Protein AF-A0A819EB80-F1 (afdb_monomer_lite)

Organism: NCBI:txid392033

Structure (mmCIF, N/CA/C/O backbone):
data_AF-A0A819EB80-F1
#
_entry.id   AF-A0A819EB80-F1
#
loop_
_atom_site.group_PDB
_atom_site.id
_atom_site.type_symbol
_atom_site.label_atom_id
_atom_site.label_alt_id
_atom_site.label_comp_id
_atom_site.label_asym_id
_atom_site.label_entity_id
_atom_site.label_seq_id
_atom_site.pdbx_PDB_ins_code
_atom_site.Cartn_x
_atom_site.Cartn_y
_atom_site.Cartn_z
_atom_site.occupancy
_atom_site.B_iso_or_equiv
_atom_site.auth_seq_id
_atom_site.auth_comp_id
_atom_site.auth_asym_id
_atom_site.auth_atom_id
_atom_site.pdbx_PDB_model_num
ATOM 1 N N . MET A 1 1 ? -6.377 -2.726 2.172 1.00 67.00 1 MET A N 1
ATOM 2 C CA . MET A 1 1 ? -5.058 -3.389 2.115 1.00 67.00 1 MET A CA 1
ATOM 3 C C . MET A 1 1 ? -4.987 -4.152 0.810 1.00 67.00 1 MET A C 1
ATOM 5 O O . MET A 1 1 ? -5.982 -4.760 0.454 1.00 67.00 1 MET A O 1
ATOM 9 N N . VAL A 1 2 ? -3.871 -4.078 0.087 1.00 68.88 2 VAL A N 1
ATOM 10 C CA . VAL A 1 2 ? -3.693 -4.711 -1.234 1.00 68.88 2 VAL A CA 1
ATOM 11 C C . VAL A 1 2 ? -2.323 -5.390 -1.266 1.00 68.88 2 VAL A C 1
ATOM 13 O O . VAL A 1 2 ? -1.399 -4.884 -0.627 1.00 68.88 2 VAL A O 1
ATOM 16 N N . TRP A 1 3 ? -2.169 -6.505 -1.979 1.00 66.25 3 TRP A N 1
ATOM 17 C CA . TRP A 1 3 ? -0.893 -7.223 -2.115 1.00 66.25 3 TRP A CA 1
ATOM 18 C C . TRP A 1 3 ? -0.577 -7.559 -3.578 1.00 66.25 3 TRP A C 1
ATOM 20 O O . TRP A 1 3 ? -1.455 -7.489 -4.436 1.00 66.25 3 TRP A O 1
ATOM 30 N N . ASP A 1 4 ? 0.691 -7.857 -3.873 1.00 59.88 4 ASP A N 1
ATOM 31 C CA . ASP A 1 4 ? 1.243 -7.968 -5.235 1.00 59.88 4 ASP A CA 1
ATOM 32 C C . ASP A 1 4 ? 1.366 -9.406 -5.786 1.00 59.88 4 ASP A C 1
ATOM 34 O O . ASP A 1 4 ? 1.790 -9.579 -6.930 1.00 59.88 4 ASP A O 1
ATOM 38 N N . THR A 1 5 ? 0.967 -10.434 -5.028 1.00 56.53 5 THR A N 1
ATOM 39 C CA . THR A 1 5 ? 1.078 -11.860 -5.407 1.00 56.53 5 THR A CA 1
ATOM 40 C C . THR A 1 5 ? -0.290 -12.548 -5.542 1.00 56.53 5 THR A C 1
ATOM 42 O O . THR A 1 5 ? -1.172 -12.366 -4.710 1.00 56.53 5 THR A O 1
ATOM 45 N N . ASN A 1 6 ? -0.475 -13.343 -6.605 1.00 45.66 6 ASN A N 1
ATOM 46 C CA . ASN A 1 6 ? -1.789 -13.857 -7.042 1.00 45.66 6 ASN A CA 1
ATOM 47 C C . ASN A 1 6 ? -2.339 -15.056 -6.240 1.00 45.66 6 ASN A C 1
ATOM 49 O O . ASN A 1 6 ? -3.482 -15.434 -6.444 1.00 45.66 6 ASN A O 1
ATOM 53 N N . ASP A 1 7 ? -1.559 -15.649 -5.335 1.00 53.06 7 ASP A N 1
ATOM 54 C CA . ASP A 1 7 ? -1.928 -16.880 -4.609 1.00 53.06 7 ASP A CA 1
ATOM 55 C C . ASP A 1 7 ? -1.591 -16.786 -3.109 1.00 53.06 7 ASP A C 1
ATOM 57 O O . ASP A 1 7 ? -1.283 -17.773 -2.442 1.00 53.06 7 ASP A O 1
ATOM 61 N N . SER A 1 8 ? -1.614 -15.562 -2.581 1.00 57.59 8 SER A N 1
ATOM 62 C CA . SER A 1 8 ? -1.386 -15.276 -1.165 1.00 57.59 8 SER A CA 1
ATOM 63 C C . SER A 1 8 ? -2.707 -14.983 -0.471 1.00 57.59 8 SER A C 1
ATOM 65 O O . SER A 1 8 ? -3.417 -14.070 -0.886 1.00 57.59 8 SER A O 1
ATOM 67 N N . ASP A 1 9 ? -2.996 -15.712 0.605 1.00 68.06 9 ASP A N 1
ATOM 68 C CA . ASP A 1 9 ? -4.111 -15.417 1.503 1.00 68.06 9 ASP A CA 1
ATOM 69 C C . ASP A 1 9 ? -3.610 -14.491 2.626 1.00 68.06 9 ASP A C 1
ATOM 71 O O . ASP A 1 9 ? -2.729 -14.859 3.417 1.00 68.06 9 ASP A O 1
ATOM 75 N N . VAL A 1 10 ? -4.071 -13.237 2.618 1.00 73.69 10 VAL A N 1
ATOM 76 C CA . VAL A 1 10 ? -3.600 -12.178 3.519 1.00 73.69 10 VAL A CA 1
ATOM 77 C C . VAL A 1 10 ? -4.782 -11.517 4.219 1.00 73.69 10 VAL A C 1
ATOM 79 O O . VAL A 1 10 ? -5.434 -10.643 3.651 1.00 73.69 10 VAL A O 1
ATOM 82 N N . ASP A 1 11 ? -4.951 -11.839 5.498 1.00 78.94 11 ASP A N 1
ATOM 83 C CA . ASP A 1 11 ? -5.992 -11.265 6.349 1.00 78.94 11 ASP A CA 1
ATOM 84 C C . ASP A 1 11 ? -5.542 -9.938 6.978 1.00 78.94 11 ASP A C 1
ATOM 86 O O . ASP A 1 11 ? -4.465 -9.818 7.577 1.00 78.94 11 ASP A O 1
ATOM 90 N N . LEU A 1 12 ? -6.406 -8.935 6.921 1.00 86.25 12 LEU A N 1
ATOM 91 C CA . LEU A 1 12 ? -6.320 -7.668 7.622 1.00 86.25 12 LEU A CA 1
ATOM 92 C C . LEU A 1 12 ? -6.890 -7.831 9.032 1.00 86.25 12 LEU A C 1
ATOM 94 O O . LEU A 1 12 ? -8.039 -8.205 9.251 1.00 86.25 12 LEU A O 1
ATOM 98 N N . HIS A 1 13 ? -6.074 -7.462 10.009 1.00 90.94 13 HIS A N 1
ATOM 99 C CA . HIS A 1 13 ? -6.445 -7.402 11.412 1.00 90.94 13 HIS A CA 1
ATOM 100 C C . HIS A 1 13 ? -6.265 -5.969 11.910 1.00 90.94 13 HIS A C 1
ATOM 102 O O . HIS A 1 13 ? -5.201 -5.366 11.737 1.00 90.94 13 HIS A O 1
ATOM 108 N N . VAL A 1 14 ? -7.287 -5.413 12.554 1.00 91.56 14 VAL A N 1
ATOM 109 C CA . VAL A 1 14 ? -7.230 -4.074 13.150 1.00 91.56 14 VAL A CA 1
ATOM 110 C C . VAL A 1 14 ? -7.565 -4.169 14.627 1.00 91.56 14 VAL A C 1
ATOM 112 O O . VAL A 1 14 ? -8.682 -4.513 14.990 1.00 91.56 14 VAL A O 1
ATOM 115 N N . ILE A 1 15 ? -6.598 -3.839 15.480 1.00 94.69 15 ILE A N 1
ATOM 116 C CA . ILE A 1 15 ? -6.814 -3.723 16.923 1.00 94.69 15 ILE A CA 1
ATOM 117 C C . ILE A 1 15 ? -7.115 -2.270 17.240 1.00 94.69 15 ILE A C 1
ATOM 119 O O . ILE A 1 15 ? -6.311 -1.372 16.969 1.00 94.69 15 ILE A O 1
ATOM 123 N N . GLU A 1 16 ? -8.289 -2.061 17.803 1.00 95.19 16 GLU A N 1
ATOM 124 C CA . GLU A 1 16 ? -8.826 -0.764 18.162 1.00 95.19 16 GLU A CA 1
ATOM 125 C C . GLU A 1 16 ? -8.271 -0.267 19.505 1.00 95.19 16 GLU A C 1
ATOM 127 O O . GLU A 1 16 ? -7.767 -1.057 20.307 1.00 95.19 16 GLU A O 1
ATOM 132 N N . PRO A 1 17 ? -8.417 1.035 19.808 1.00 95.25 17 PRO A N 1
ATOM 133 C CA . PRO A 1 17 ? -8.035 1.616 21.096 1.00 95.25 17 PRO A CA 1
ATOM 134 C C . PRO A 1 17 ? -8.609 0.910 22.328 1.00 95.25 17 PRO A C 1
ATOM 136 O O . PRO A 1 17 ? -8.025 0.951 23.406 1.00 95.25 17 PRO A O 1
ATOM 139 N N . THR A 1 18 ? -9.771 0.275 22.179 1.00 93.44 18 THR A N 1
ATOM 140 C CA . THR A 1 18 ? -10.439 -0.501 23.231 1.00 93.44 18 THR A CA 1
ATOM 141 C C . THR A 1 18 ? -9.719 -1.813 23.554 1.00 93.44 18 THR A C 1
ATOM 143 O O . THR A 1 18 ? -10.040 -2.447 24.556 1.00 93.44 18 THR A O 1
ATOM 146 N N . GLY A 1 19 ? -8.763 -2.229 22.718 1.00 93.56 19 GLY A N 1
ATOM 147 C CA . GLY A 1 19 ? -8.145 -3.552 22.737 1.00 93.56 19 GLY A CA 1
ATOM 148 C C . GLY A 1 19 ? -8.941 -4.611 21.969 1.00 93.56 19 GLY A C 1
ATOM 149 O O . GLY A 1 19 ? -8.499 -5.754 21.888 1.00 93.56 19 GLY A O 1
ATOM 150 N N . GLU A 1 20 ? -10.093 -4.249 21.403 1.00 96.00 20 GLU A N 1
ATOM 151 C CA . GLU A 1 20 ? -10.914 -5.132 20.578 1.00 96.00 20 GLU A CA 1
ATOM 152 C C . GLU A 1 20 ? -10.292 -5.306 19.186 1.00 96.00 20 GLU A C 1
ATOM 154 O O . GLU A 1 20 ? -9.773 -4.357 18.597 1.00 96.00 20 GLU A O 1
ATOM 159 N N . GLU A 1 21 ? -10.311 -6.531 18.661 1.00 95.44 21 GLU A N 1
ATOM 160 C CA . GLU A 1 21 ? -9.725 -6.869 17.362 1.00 95.44 21 GLU A CA 1
ATOM 161 C C . GLU A 1 21 ? -10.824 -7.101 16.319 1.00 95.44 21 GLU A C 1
ATOM 163 O O . GLU A 1 21 ? -11.714 -7.926 16.520 1.00 95.44 21 GLU A O 1
ATOM 168 N N . CYS A 1 22 ? -10.739 -6.396 15.192 1.00 92.69 22 CYS A N 1
ATOM 169 C CA . CYS A 1 22 ? -11.594 -6.554 14.018 1.00 92.69 22 CYS A CA 1
ATOM 170 C C . CYS A 1 22 ? -10.847 -7.335 12.929 1.00 92.69 22 CYS A C 1
ATOM 172 O O . CYS A 1 22 ? -9.748 -6.935 12.537 1.00 92.69 22 CYS A O 1
ATOM 174 N N . TYR A 1 23 ? -11.425 -8.439 12.455 1.00 90.69 23 TYR A N 1
ATOM 175 C CA . TYR A 1 23 ? -10.838 -9.326 11.437 1.00 90.69 23 TYR A CA 1
ATOM 176 C C . TYR A 1 23 ? -11.918 -10.213 10.791 1.00 90.69 23 TYR A C 1
ATOM 178 O O . TYR A 1 23 ? -13.090 -10.127 11.167 1.00 90.69 23 TYR A O 1
ATOM 186 N N . TYR A 1 24 ? -11.558 -11.079 9.836 1.00 84.00 24 TYR A N 1
ATOM 187 C CA . TYR A 1 24 ? -12.524 -11.824 9.010 1.00 84.00 24 TYR A CA 1
ATOM 188 C C . TYR A 1 24 ? -13.609 -12.583 9.803 1.00 84.00 24 TYR A C 1
ATOM 190 O O . TYR A 1 24 ? -14.745 -12.683 9.336 1.00 84.00 24 TYR A O 1
ATOM 198 N N . SER A 1 25 ? -13.314 -13.113 10.997 1.00 87.00 25 SER A N 1
ATOM 199 C CA . SER A 1 25 ? -14.304 -13.846 11.805 1.00 87.00 25 SER A CA 1
ATOM 200 C C . SER A 1 25 ? -15.042 -12.953 12.814 1.00 87.00 25 SER A C 1
ATOM 202 O O . SER A 1 25 ? -16.145 -13.289 13.247 1.00 87.00 25 SER A O 1
ATOM 204 N N . HIS A 1 26 ? -14.486 -11.779 13.129 1.00 91.12 26 HIS A N 1
ATOM 205 C CA . HIS A 1 26 ? -15.064 -10.778 14.020 1.00 91.12 26 HIS A CA 1
ATOM 206 C C . HIS A 1 26 ? -15.181 -9.431 13.296 1.00 91.12 26 HIS A C 1
ATOM 208 O O . HIS A 1 26 ? -14.356 -8.532 13.443 1.00 91.12 26 HIS A O 1
ATOM 214 N N . LYS A 1 27 ? -16.213 -9.328 12.450 1.00 89.31 27 LYS A N 1
ATOM 215 C CA . LYS A 1 27 ? -16.323 -8.266 11.437 1.00 89.31 27 LYS A CA 1
ATOM 216 C C . LYS A 1 27 ? -16.864 -6.932 11.936 1.00 89.31 27 LYS A C 1
ATOM 218 O O . LYS A 1 27 ? -16.812 -5.970 11.181 1.00 89.31 27 LYS A O 1
ATOM 223 N N . ASN A 1 28 ? -17.457 -6.891 13.127 1.00 93.38 28 ASN A N 1
ATOM 224 C CA . ASN A 1 28 ? -18.073 -5.691 13.690 1.00 93.38 28 ASN A CA 1
ATOM 225 C C . ASN A 1 28 ? -17.649 -5.560 15.149 1.00 93.38 28 ASN A C 1
ATOM 227 O O . ASN A 1 28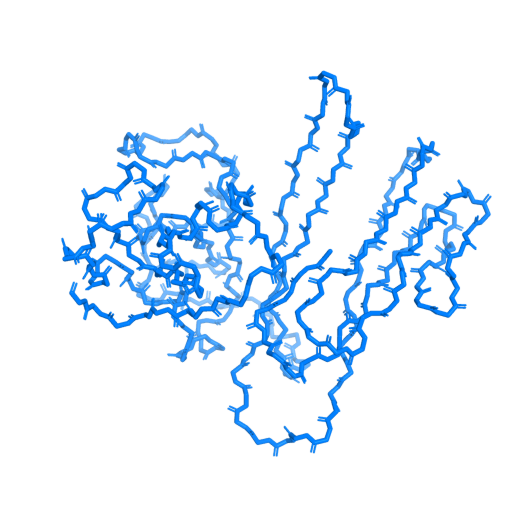 ? -17.889 -6.487 15.918 1.00 93.38 28 ASN A O 1
ATOM 231 N N . THR A 1 29 ? -17.077 -4.421 15.516 1.00 94.75 29 THR A N 1
ATOM 232 C CA . THR A 1 29 ? -16.603 -4.149 16.880 1.00 94.75 29 THR A CA 1
ATOM 233 C C . THR A 1 29 ? -17.562 -3.260 17.664 1.00 94.75 29 THR A C 1
ATOM 235 O O . THR A 1 29 ? -18.452 -2.611 17.096 1.00 94.75 29 THR A O 1
ATOM 238 N N . ALA A 1 30 ? -17.371 -3.167 18.981 1.00 93.25 30 ALA A N 1
ATOM 239 C CA . ALA A 1 30 ? -18.220 -2.374 19.865 1.00 93.25 30 ALA A CA 1
ATOM 240 C C . ALA A 1 30 ? -18.200 -0.867 19.549 1.00 93.25 30 ALA A C 1
ATOM 242 O O . ALA A 1 30 ? -19.212 -0.190 19.745 1.00 93.25 30 ALA A O 1
ATOM 243 N N . ILE A 1 31 ? -17.086 -0.326 19.035 1.00 93.56 31 ILE A N 1
ATOM 244 C CA . ILE A 1 31 ? -16.996 1.094 18.637 1.00 93.56 31 ILE A CA 1
ATOM 245 C C . ILE A 1 31 ? -17.452 1.347 17.191 1.00 93.56 31 ILE A C 1
ATOM 247 O O . ILE A 1 31 ? -17.374 2.478 16.702 1.00 93.56 31 ILE A O 1
ATOM 251 N N . GLY A 1 32 ? -17.975 0.319 16.516 1.00 91.75 32 GLY A N 1
ATOM 252 C CA . GLY A 1 32 ? -18.534 0.421 15.170 1.00 91.75 32 GLY A CA 1
ATOM 253 C C . GLY A 1 32 ? -17.490 0.374 14.056 1.00 91.75 32 GLY A C 1
ATOM 254 O O . GLY A 1 32 ? -17.736 0.923 12.978 1.00 91.75 32 GLY A O 1
ATOM 255 N N . GLY A 1 33 ? -16.332 -0.232 14.318 1.00 93.31 33 GLY A N 1
ATOM 256 C CA . GLY A 1 33 ? -15.396 -0.661 13.291 1.00 93.31 33 GLY A CA 1
ATOM 257 C C . GLY A 1 33 ? -15.961 -1.850 12.517 1.00 93.31 33 GLY A C 1
ATOM 258 O O . GLY A 1 33 ? -16.622 -2.721 13.083 1.00 93.31 33 GLY A O 1
ATOM 259 N N . MET A 1 34 ? -15.732 -1.865 11.209 1.00 90.94 34 MET A N 1
ATOM 260 C CA . MET A 1 34 ? -16.247 -2.880 10.295 1.00 90.94 34 MET A CA 1
ATOM 261 C C . MET A 1 34 ? -15.158 -3.311 9.324 1.00 90.94 34 MET A C 1
ATOM 263 O O . MET A 1 34 ? -14.471 -2.449 8.781 1.00 90.94 34 MET A O 1
ATOM 267 N N . ILE A 1 35 ? -15.036 -4.609 9.055 1.00 89.06 35 ILE A N 1
ATOM 268 C CA . ILE A 1 35 ? -14.152 -5.122 8.001 1.00 89.06 35 ILE A CA 1
ATOM 269 C C . ILE A 1 35 ? -14.960 -5.610 6.791 1.00 89.06 35 ILE A C 1
ATOM 271 O O . ILE A 1 35 ? -16.092 -6.088 6.933 1.00 89.06 35 ILE A O 1
ATOM 275 N N . SER A 1 36 ? -14.403 -5.449 5.590 1.00 79.00 36 SER A N 1
ATOM 276 C CA . SER A 1 36 ? -14.990 -5.918 4.338 1.00 79.00 36 SER A CA 1
ATOM 277 C C . SER A 1 36 ? -15.151 -7.437 4.340 1.00 79.00 36 SER A C 1
ATOM 279 O O . SER A 1 36 ? -14.713 -8.155 5.241 1.00 79.00 36 SER A O 1
ATOM 281 N N . ARG A 1 37 ? -15.838 -7.960 3.323 1.00 65.38 37 ARG A N 1
ATOM 282 C CA . ARG A 1 37 ? -15.853 -9.410 3.126 1.00 65.38 37 ARG A CA 1
ATOM 283 C C . ARG A 1 37 ? -14.450 -9.855 2.715 1.00 65.38 37 ARG A C 1
ATOM 285 O O . ARG A 1 37 ? -13.802 -9.160 1.941 1.00 65.38 37 ARG A O 1
ATOM 292 N N . ASP A 1 38 ? -14.056 -10.989 3.270 1.00 55.75 38 ASP A N 1
ATOM 293 C CA . ASP A 1 38 ? -12.851 -11.738 2.938 1.00 55.75 38 ASP A CA 1
ATOM 294 C C . ASP A 1 38 ? -12.856 -12.083 1.438 1.00 55.75 38 ASP A C 1
ATOM 296 O O . ASP A 1 38 ? -13.867 -12.562 0.901 1.00 55.75 38 ASP A O 1
ATOM 300 N N . PHE A 1 39 ? -11.754 -11.755 0.765 1.00 53.38 39 PHE A N 1
ATOM 301 C CA . PHE A 1 39 ? -11.508 -12.087 -0.633 1.00 53.38 39 PHE A CA 1
ATOM 302 C C . PHE A 1 39 ? -10.512 -13.248 -0.700 1.00 53.38 39 PHE A C 1
ATOM 304 O O . PHE A 1 39 ? -9.332 -13.053 -0.968 1.00 53.38 39 PHE A O 1
ATOM 311 N N . THR A 1 40 ? -11.011 -14.477 -0.559 1.00 49.91 40 THR A N 1
ATOM 312 C CA . THR A 1 40 ? -10.194 -15.705 -0.596 1.00 49.91 40 THR A CA 1
ATOM 313 C C . THR A 1 40 ? -9.652 -16.071 -1.990 1.00 49.91 40 THR A C 1
ATOM 315 O O . THR A 1 40 ? -9.030 -17.118 -2.156 1.00 49.91 40 THR A O 1
ATOM 318 N N . SER A 1 41 ? -9.948 -15.287 -3.035 1.00 41.41 41 SER A N 1
ATOM 319 C CA . SER A 1 41 ? -9.460 -15.525 -4.401 1.00 41.41 41 SER A CA 1
ATOM 320 C C . SER A 1 41 ? -9.101 -14.213 -5.103 1.00 41.41 41 SER A C 1
ATOM 322 O O . SER A 1 41 ? -9.996 -13.459 -5.497 1.00 41.41 41 SER A O 1
ATOM 324 N N . GLY A 1 42 ? -7.804 -13.976 -5.309 1.00 51.72 42 GLY A N 1
ATOM 325 C CA . GLY A 1 42 ? -7.268 -12.869 -6.103 1.00 51.72 42 GLY A CA 1
ATOM 326 C C . GLY A 1 42 ? -6.467 -11.843 -5.298 1.00 51.72 42 GLY A C 1
ATOM 327 O O . GLY A 1 42 ? -6.086 -12.065 -4.154 1.00 51.72 42 GLY A O 1
ATOM 328 N N . TYR A 1 43 ? -6.202 -10.702 -5.928 1.00 52.41 43 TYR A N 1
ATOM 329 C CA . TYR A 1 43 ? -5.608 -9.531 -5.291 1.00 52.41 43 TYR A CA 1
ATOM 330 C C . TYR A 1 43 ? -6.717 -8.819 -4.515 1.00 52.41 43 TYR A C 1
ATOM 332 O O . TYR A 1 43 ? -7.730 -8.483 -5.128 1.00 52.41 43 TYR A O 1
ATOM 340 N N . GLY A 1 44 ? -6.564 -8.613 -3.203 1.00 55.06 44 GLY A N 1
ATOM 341 C CA . GLY A 1 44 ? -7.565 -7.929 -2.376 1.00 55.06 44 GLY A CA 1
ATOM 342 C C . GLY A 1 44 ? -8.108 -6.611 -2.973 1.00 55.06 44 GLY A C 1
ATOM 343 O O . GLY A 1 44 ? -7.568 -6.059 -3.933 1.00 55.06 44 GLY A O 1
ATOM 344 N N . PRO A 1 45 ? -9.118 -6.018 -2.325 1.00 67.00 45 PRO A N 1
ATOM 345 C CA . PRO A 1 45 ? -8.742 -5.413 -1.058 1.00 67.00 45 PRO A CA 1
ATOM 346 C C . PRO A 1 45 ? -9.539 -5.907 0.143 1.00 67.00 45 PRO A C 1
ATOM 348 O O . PRO A 1 45 ? -10.763 -5.977 0.119 1.00 67.00 45 PRO A O 1
ATOM 351 N N . GLU A 1 46 ? -8.826 -6.112 1.247 1.00 76.06 46 GLU A N 1
ATOM 352 C CA . GLU A 1 46 ? -9.451 -6.123 2.565 1.00 76.06 46 GLU A CA 1
ATOM 353 C C . GLU A 1 46 ? -9.494 -4.706 3.131 1.00 76.06 46 GLU A C 1
ATOM 355 O O . GLU A 1 46 ? -8.475 -4.005 3.179 1.00 76.06 46 GLU A O 1
ATOM 360 N N . GLU A 1 47 ? -10.668 -4.255 3.550 1.00 85.69 47 GLU A N 1
ATOM 361 C CA . GLU A 1 47 ? -10.905 -2.884 3.984 1.00 85.69 47 GLU A CA 1
ATOM 362 C C . GLU A 1 47 ? -11.461 -2.865 5.399 1.00 85.69 47 GLU A C 1
ATOM 364 O O . GLU A 1 47 ? -12.404 -3.578 5.711 1.00 85.69 47 GLU A O 1
ATOM 369 N N . TYR A 1 48 ? -10.916 -1.997 6.245 1.00 90.50 48 TYR A N 1
ATOM 370 C CA . TYR A 1 48 ? -11.494 -1.681 7.544 1.00 90.50 48 TYR A CA 1
ATOM 371 C C . TYR A 1 48 ? -12.028 -0.248 7.525 1.00 90.50 48 TYR A C 1
ATOM 373 O O . TYR A 1 48 ? -11.335 0.674 7.087 1.00 90.50 48 TYR A O 1
ATOM 381 N N . LEU A 1 49 ? -13.248 -0.052 8.019 1.00 91.31 49 LEU A N 1
ATOM 382 C CA . LEU A 1 49 ? -13.925 1.236 8.073 1.00 91.31 49 LEU A CA 1
ATOM 383 C C . LEU A 1 49 ? -14.458 1.509 9.478 1.00 91.31 49 LEU A C 1
ATOM 385 O O . LEU A 1 49 ? -15.087 0.658 10.098 1.00 91.31 49 LEU A O 1
ATOM 389 N N . ILE A 1 50 ? -14.290 2.746 9.943 1.00 93.12 50 ILE A N 1
ATOM 390 C CA . ILE A 1 50 ? -14.935 3.249 11.157 1.00 93.12 50 ILE A CA 1
ATOM 391 C C . ILE A 1 50 ? -15.434 4.674 10.920 1.00 93.12 50 ILE A C 1
ATOM 393 O O . ILE A 1 50 ? -14.681 5.571 10.542 1.00 93.12 50 ILE A O 1
ATOM 397 N N . ARG A 1 51 ? -16.736 4.903 11.125 1.00 86.88 51 ARG A N 1
ATOM 398 C CA . ARG A 1 51 ? -17.363 6.203 10.821 1.00 86.88 51 ARG A CA 1
ATOM 399 C C . ARG A 1 51 ? -17.055 7.270 11.870 1.00 86.88 51 ARG A C 1
ATOM 401 O O . ARG A 1 51 ? -16.913 8.444 11.537 1.00 86.88 51 ARG A O 1
ATOM 408 N N . LYS A 1 52 ? -17.008 6.871 13.142 1.00 88.25 52 LYS A N 1
ATOM 409 C CA . LYS A 1 52 ? -16.710 7.738 14.287 1.00 88.25 52 LYS A CA 1
ATOM 410 C C . LYS A 1 52 ? -15.577 7.111 15.092 1.00 88.25 52 LYS A C 1
ATOM 412 O O . LYS A 1 52 ? -15.820 6.420 16.071 1.00 88.25 52 LYS A O 1
ATOM 417 N N . SER A 1 53 ? -14.346 7.337 14.647 1.00 88.12 53 SER A N 1
ATOM 418 C CA . SER A 1 53 ? -13.158 6.788 15.300 1.00 88.12 53 SER A CA 1
ATOM 419 C C . SER A 1 53 ? -12.957 7.376 16.697 1.00 88.12 53 SER A C 1
ATOM 421 O O . SER A 1 53 ? -12.967 8.601 16.865 1.00 88.12 53 SER A O 1
ATOM 423 N N . VAL A 1 54 ? -12.668 6.518 17.675 1.00 92.69 54 VAL A N 1
ATOM 424 C CA . VAL A 1 54 ? -12.067 6.935 18.948 1.00 92.69 54 VAL A CA 1
ATOM 425 C C . VAL A 1 54 ? -10.665 7.479 18.664 1.00 92.69 54 VAL A C 1
ATOM 427 O O . VAL A 1 54 ? -9.927 6.893 17.871 1.00 92.69 54 VAL A O 1
ATOM 430 N N . LYS A 1 55 ? -10.309 8.618 19.269 1.00 91.62 55 LYS A N 1
ATOM 431 C CA . LYS A 1 55 ? -8.982 9.226 19.112 1.00 91.62 55 LYS A CA 1
ATOM 432 C C . LYS A 1 55 ? -7.970 8.494 19.984 1.00 91.62 55 LYS A C 1
ATOM 434 O O . LYS A 1 55 ? -7.815 8.844 21.146 1.00 91.62 55 LYS A O 1
ATOM 439 N N . ASP A 1 56 ? -7.296 7.517 19.402 1.00 93.81 56 ASP A N 1
ATOM 440 C CA . ASP A 1 56 ? -6.123 6.870 19.980 1.00 93.81 56 ASP A CA 1
ATOM 441 C C . ASP A 1 56 ? -5.417 6.039 18.889 1.00 93.81 56 ASP A C 1
ATOM 443 O O . ASP A 1 56 ? -5.695 6.187 17.694 1.00 93.81 56 ASP A O 1
ATOM 447 N N . THR A 1 57 ? -4.505 5.172 19.303 1.00 92.62 57 THR A N 1
ATOM 448 C CA . THR A 1 57 ? -3.724 4.274 18.462 1.00 92.62 57 THR A CA 1
ATOM 449 C C . THR A 1 57 ? -4.560 3.090 17.980 1.00 92.62 57 THR A C 1
ATOM 451 O O . THR A 1 57 ? -5.160 2.372 18.774 1.00 92.62 57 THR A O 1
ATOM 454 N N . TYR A 1 58 ? -4.529 2.849 16.6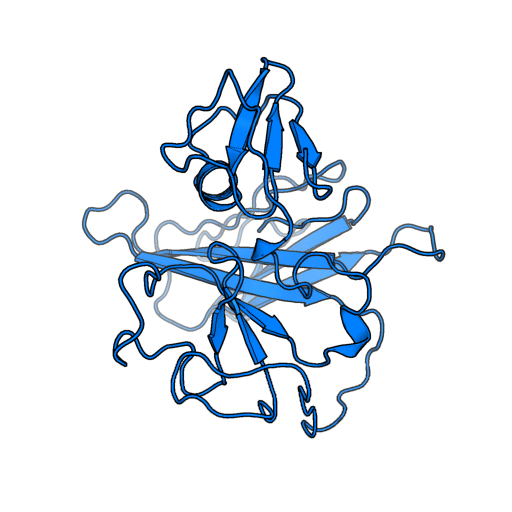70 1.00 93.06 58 TYR A N 1
ATOM 455 C CA . TYR A 1 58 ? -5.032 1.626 16.044 1.00 93.06 58 TYR A CA 1
ATOM 456 C C . TYR A 1 58 ? -3.828 0.818 15.574 1.00 93.06 58 TYR A C 1
ATOM 458 O O . TYR A 1 58 ? -2.945 1.361 14.906 1.00 93.06 58 TYR A O 1
ATOM 466 N N . THR A 1 59 ? -3.779 -0.468 15.907 1.00 92.25 59 THR A N 1
ATOM 467 C CA . THR A 1 59 ? -2.715 -1.355 15.423 1.00 92.25 59 THR A CA 1
ATOM 468 C C . THR A 1 59 ? -3.221 -2.130 14.220 1.00 92.25 59 THR A C 1
ATOM 470 O O . THR A 1 59 ? -4.129 -2.946 14.351 1.00 92.25 59 THR A O 1
ATOM 473 N N . VAL A 1 60 ? -2.615 -1.898 13.058 1.00 89.06 60 VAL A N 1
ATOM 474 C CA . VAL A 1 60 ? -2.907 -2.649 11.832 1.00 89.06 60 VAL A CA 1
ATOM 475 C C . VAL A 1 60 ? -1.914 -3.800 11.705 1.00 89.06 60 VAL A C 1
ATOM 477 O O . VAL A 1 60 ? -0.703 -3.592 11.795 1.00 89.06 60 VAL A O 1
ATOM 480 N N . ARG A 1 61 ? -2.420 -5.015 11.504 1.00 86.62 61 ARG A N 1
ATOM 481 C CA . ARG A 1 61 ? -1.633 -6.227 11.270 1.00 86.62 61 ARG A CA 1
ATOM 482 C C . ARG A 1 61 ? -2.110 -6.893 9.985 1.00 86.62 61 ARG A C 1
ATOM 484 O O . ARG A 1 61 ? -3.293 -6.847 9.665 1.00 86.62 61 ARG A O 1
ATOM 491 N N . ALA A 1 62 ? -1.181 -7.524 9.281 1.00 79.50 62 ALA A N 1
ATOM 492 C CA . ALA A 1 62 ? -1.483 -8.412 8.171 1.00 79.50 62 ALA A CA 1
ATOM 493 C C . ALA A 1 62 ? -1.070 -9.828 8.567 1.00 79.50 62 ALA A C 1
ATOM 495 O O . ALA A 1 62 ? 0.070 -10.038 8.994 1.00 79.50 62 ALA A O 1
ATOM 496 N N . LYS A 1 63 ? -1.992 -10.781 8.468 1.00 77.62 63 LYS A N 1
ATOM 497 C CA . LYS A 1 63 ? -1.753 -12.180 8.796 1.00 77.62 63 LYS A CA 1
ATOM 498 C C . LYS A 1 63 ? -1.718 -12.992 7.509 1.00 77.62 63 LYS A C 1
ATOM 500 O O . LYS A 1 63 ? -2.692 -13.057 6.778 1.00 77.62 63 LYS A O 1
ATOM 505 N N . TYR A 1 64 ? -0.561 -13.584 7.241 1.00 71.56 64 TYR A N 1
ATOM 506 C CA . TYR A 1 64 ? -0.311 -14.372 6.041 1.00 71.56 64 TYR A CA 1
ATOM 507 C C . TYR A 1 64 ? -0.629 -15.846 6.292 1.00 71.56 64 TYR A C 1
ATOM 509 O O . TYR A 1 64 ? -0.022 -16.465 7.173 1.00 71.56 64 TYR A O 1
ATOM 517 N N . PHE A 1 65 ? -1.541 -16.413 5.507 1.00 65.56 65 PHE A N 1
ATOM 518 C CA . PHE A 1 65 ? -1.848 -17.837 5.502 1.00 65.56 65 PHE A CA 1
ATOM 519 C C . PHE A 1 65 ? -1.223 -18.462 4.251 1.00 65.56 65 PHE A C 1
ATOM 521 O O . PHE A 1 65 ? -1.696 -18.314 3.129 1.00 65.56 65 PHE A O 1
ATOM 528 N N . ALA A 1 66 ? -0.095 -19.148 4.432 1.00 55.97 66 ALA A N 1
ATOM 529 C CA . ALA A 1 66 ? 0.578 -19.839 3.339 1.00 55.97 66 ALA A CA 1
ATOM 530 C C . ALA A 1 66 ? -0.233 -21.082 2.928 1.00 55.97 66 ALA A C 1
ATOM 532 O O . ALA A 1 66 ? -0.085 -22.144 3.536 1.00 55.97 66 ALA A O 1
ATOM 533 N N . ASN A 1 67 ? -1.073 -20.988 1.898 1.00 48.28 67 ASN A N 1
ATOM 534 C CA . ASN A 1 67 ? -1.700 -22.174 1.318 1.00 48.28 67 ASN A CA 1
ATOM 535 C C . ASN A 1 67 ? -0.668 -22.964 0.493 1.00 48.28 67 ASN A C 1
ATOM 537 O O . ASN A 1 67 ? -0.274 -22.563 -0.592 1.00 48.28 67 ASN A O 1
ATOM 541 N N . HIS A 1 68 ? -0.215 -24.093 1.043 1.00 46.31 68 HIS A N 1
ATOM 542 C CA . HIS A 1 68 ? 0.229 -25.332 0.378 1.00 46.31 68 HIS A CA 1
ATOM 543 C C . HIS A 1 68 ? 1.106 -25.327 -0.899 1.00 46.31 68 HIS A C 1
ATOM 545 O O . HIS A 1 68 ? 1.269 -26.388 -1.498 1.00 46.31 68 HIS A O 1
ATOM 551 N N . GLN A 1 69 ? 1.782 -24.242 -1.275 1.00 42.09 69 GLN A N 1
ATOM 552 C CA . GLN A 1 69 ? 2.887 -24.292 -2.241 1.00 42.09 69 GLN A CA 1
ATOM 553 C C . GLN A 1 69 ? 4.155 -23.671 -1.655 1.00 42.09 69 GLN A C 1
ATOM 555 O O . GLN A 1 69 ? 4.580 -22.569 -1.979 1.00 42.09 69 GLN A O 1
ATOM 560 N N . GLN A 1 70 ? 4.803 -24.448 -0.783 1.00 44.38 70 GLN A N 1
ATOM 561 C CA . GLN A 1 70 ? 6.237 -24.329 -0.533 1.00 44.38 70 GLN A CA 1
ATOM 562 C C . GLN A 1 70 ? 6.981 -24.668 -1.827 1.00 44.38 70 GLN A C 1
ATOM 564 O O . GLN A 1 70 ? 7.411 -25.803 -2.008 1.00 44.38 70 GLN A O 1
ATOM 569 N N . SER A 1 71 ? 7.088 -23.721 -2.752 1.00 42.56 71 SER A N 1
ATOM 570 C CA . SER A 1 71 ? 8.126 -23.692 -3.783 1.00 42.56 71 SER A CA 1
ATOM 571 C C . SER A 1 71 ? 8.036 -22.372 -4.548 1.00 42.56 71 SER A C 1
ATOM 573 O O . SER A 1 71 ? 7.129 -22.174 -5.343 1.00 42.56 71 SER A O 1
ATOM 575 N N . LEU A 1 72 ? 9.032 -21.507 -4.334 1.00 37.75 72 LEU A N 1
ATOM 576 C CA . LEU A 1 72 ? 9.493 -20.494 -5.298 1.00 37.75 72 LEU A CA 1
ATOM 577 C C . LEU A 1 72 ? 8.633 -19.240 -5.558 1.00 37.75 72 LEU A C 1
ATOM 579 O O . LEU A 1 72 ? 8.873 -18.559 -6.550 1.00 37.75 72 LEU A O 1
ATOM 583 N N . THR A 1 73 ? 7.708 -18.838 -4.686 1.00 44.19 73 THR A N 1
ATOM 584 C CA . THR A 1 73 ? 7.113 -17.492 -4.809 1.00 44.19 73 THR A CA 1
ATOM 585 C C . THR A 1 73 ? 7.942 -16.467 -4.040 1.00 44.19 73 THR A C 1
ATOM 587 O O . THR A 1 73 ? 8.058 -16.532 -2.814 1.00 44.19 73 THR A O 1
ATOM 590 N N . SER A 1 74 ? 8.528 -15.526 -4.785 1.00 51.81 74 SER A N 1
ATOM 591 C CA . SER A 1 74 ? 9.151 -14.293 -4.294 1.00 51.81 74 SER A CA 1
ATOM 592 C C . SER A 1 74 ? 8.310 -13.658 -3.181 1.00 51.81 74 SER A C 1
ATOM 594 O O . SER A 1 74 ? 7.086 -13.692 -3.274 1.00 51.81 74 SER A O 1
ATOM 596 N N . ALA A 1 75 ? 8.946 -13.065 -2.165 1.00 59.75 75 ALA A N 1
ATOM 597 C CA . ALA A 1 75 ? 8.260 -12.418 -1.039 1.00 59.75 75 ALA A CA 1
ATOM 598 C C . ALA A 1 75 ? 7.057 -11.535 -1.471 1.00 59.75 75 ALA A C 1
ATOM 600 O O . ALA A 1 75 ? 7.010 -11.027 -2.592 1.00 59.75 75 ALA A O 1
ATOM 601 N N . THR A 1 76 ? 6.077 -11.346 -0.588 1.00 66.19 76 THR A N 1
ATOM 602 C CA . THR A 1 76 ? 4.838 -10.600 -0.893 1.00 66.19 76 THR A CA 1
ATOM 603 C C . THR A 1 76 ? 4.943 -9.179 -0.349 1.00 66.19 76 THR A C 1
ATOM 605 O O . THR A 1 76 ? 5.269 -8.991 0.822 1.00 66.19 76 THR A O 1
ATOM 608 N N . THR A 1 77 ? 4.680 -8.162 -1.166 1.00 72.94 77 THR A N 1
ATOM 609 C CA . THR A 1 77 ? 4.557 -6.768 -0.722 1.00 72.94 77 THR A CA 1
ATOM 610 C C . THR A 1 77 ? 3.098 -6.443 -0.449 1.00 72.94 77 THR A C 1
ATOM 612 O O . THR A 1 77 ? 2.244 -6.547 -1.324 1.00 72.94 77 THR A O 1
ATOM 615 N N . ILE A 1 78 ? 2.824 -5.974 0.757 1.00 75.19 78 ILE A N 1
ATOM 616 C CA . ILE A 1 78 ? 1.542 -5.437 1.181 1.00 75.19 78 ILE A CA 1
ATOM 617 C C . ILE A 1 78 ? 1.609 -3.918 1.136 1.00 75.19 78 ILE A C 1
ATOM 619 O O . ILE A 1 78 ? 2.542 -3.307 1.655 1.00 75.19 78 ILE A O 1
ATOM 623 N N . MET A 1 79 ? 0.579 -3.303 0.567 1.00 76.25 79 MET A N 1
ATOM 624 C CA . MET A 1 79 ? 0.334 -1.870 0.626 1.00 76.25 79 MET A CA 1
ATOM 625 C C . MET A 1 79 ? -0.939 -1.604 1.433 1.00 76.25 79 MET A C 1
ATOM 627 O O . MET A 1 79 ? -2.041 -2.059 1.105 1.00 76.25 79 MET A O 1
ATOM 631 N N . VAL A 1 80 ? -0.790 -0.849 2.515 1.00 80.94 80 VAL A N 1
ATOM 632 C CA . VAL A 1 80 ? -1.874 -0.427 3.398 1.00 80.94 80 VAL A CA 1
ATOM 633 C C . VAL A 1 80 ? -2.169 1.040 3.126 1.00 80.94 80 VAL A C 1
ATOM 635 O O . VAL A 1 80 ? -1.315 1.905 3.303 1.00 80.94 80 VAL A O 1
ATOM 638 N N . TYR A 1 81 ? -3.400 1.313 2.709 1.00 82.50 81 TYR A N 1
ATOM 639 C CA . TYR A 1 81 ? -3.914 2.659 2.509 1.00 82.50 81 TYR A CA 1
ATOM 640 C C . TYR A 1 81 ? -4.690 3.078 3.751 1.00 82.50 81 TYR A C 1
ATOM 642 O O . TYR A 1 81 ? -5.645 2.407 4.138 1.00 82.50 81 TYR A O 1
ATOM 650 N N . ILE A 1 82 ? -4.291 4.186 4.363 1.00 87.19 82 ILE A N 1
ATOM 651 C CA . ILE A 1 82 ? -4.919 4.727 5.563 1.00 87.19 82 ILE A CA 1
ATOM 652 C C . ILE A 1 82 ? -5.523 6.079 5.202 1.00 87.19 82 ILE A C 1
ATOM 654 O O . ILE A 1 82 ? -4.814 7.015 4.836 1.00 87.19 82 ILE A O 1
ATOM 658 N N . TYR A 1 83 ? -6.844 6.185 5.323 1.00 88.75 83 TYR A N 1
ATOM 659 C CA . TYR A 1 83 ? -7.574 7.427 5.096 1.00 88.75 83 TYR A CA 1
ATOM 660 C C . TYR A 1 83 ? -8.101 7.981 6.419 1.00 88.75 83 TYR A C 1
ATOM 662 O O . TYR A 1 83 ? -8.769 7.277 7.174 1.00 88.75 83 TYR A O 1
ATOM 670 N N . LYS A 1 84 ? -7.853 9.266 6.685 1.00 88.62 84 LYS A N 1
ATOM 671 C CA . LYS A 1 84 ? -8.513 10.025 7.761 1.00 88.62 84 LYS A CA 1
ATOM 672 C C . LYS A 1 84 ? -9.431 11.066 7.137 1.00 88.62 84 LYS A C 1
ATOM 674 O O . LYS A 1 84 ? -9.082 11.655 6.118 1.00 88.62 84 LYS A O 1
ATOM 679 N N . TYR A 1 85 ? -10.592 11.294 7.752 1.00 88.94 85 TYR A N 1
ATOM 680 C CA . TYR A 1 85 ? -11.613 12.229 7.251 1.00 88.94 85 TYR A CA 1
ATOM 681 C C . TYR A 1 85 ? -12.019 11.942 5.795 1.00 88.94 85 TYR A C 1
ATOM 683 O O . TYR A 1 85 ? -12.160 12.850 4.980 1.00 88.94 85 TYR A O 1
ATOM 691 N N . TYR A 1 86 ? -12.171 10.658 5.459 1.00 85.12 86 TYR A N 1
ATOM 692 C CA . TYR A 1 86 ? -12.520 10.226 4.108 1.00 85.12 86 TYR A CA 1
ATOM 693 C C . TYR A 1 86 ? -13.809 10.903 3.611 1.00 85.12 86 TYR A C 1
ATOM 695 O O . TYR A 1 86 ? -14.795 10.990 4.348 1.00 85.12 86 TYR A O 1
ATOM 703 N N . GLY A 1 87 ? -13.783 11.408 2.375 1.00 82.75 87 GLY A N 1
ATOM 704 C CA . GLY A 1 87 ? -14.895 12.135 1.756 1.00 82.75 87 GLY A CA 1
ATOM 705 C C . GLY A 1 87 ? -15.088 13.580 2.238 1.00 82.75 87 GLY A C 1
ATOM 706 O O . GLY A 1 87 ? -16.046 14.228 1.822 1.00 82.75 87 GLY A O 1
ATOM 707 N N . GLN A 1 88 ? -14.210 14.102 3.103 1.00 88.81 88 GLN A N 1
ATOM 708 C CA . GLN A 1 88 ? -14.234 15.494 3.571 1.00 88.81 88 GLN A CA 1
ATOM 709 C C . GLN A 1 88 ? -13.147 16.335 2.884 1.00 88.81 88 GLN A C 1
ATOM 711 O O . GLN A 1 88 ? -12.202 15.809 2.300 1.00 88.81 88 GLN A O 1
ATOM 716 N N . THR A 1 89 ? -13.246 17.663 2.981 1.00 86.00 89 THR A N 1
ATOM 717 C CA . THR A 1 89 ? -12.260 18.592 2.392 1.00 86.00 89 THR A CA 1
ATOM 718 C C . THR A 1 89 ? -10.874 18.489 3.032 1.00 86.00 89 THR A C 1
ATOM 720 O O . THR A 1 89 ? -9.878 18.793 2.386 1.00 86.00 89 THR A O 1
ATOM 723 N N . ASN A 1 90 ? -10.797 18.042 4.286 1.00 87.19 90 ASN A N 1
ATOM 724 C CA . ASN A 1 90 ? -9.562 17.827 5.041 1.00 87.19 90 ASN A CA 1
ATOM 725 C C . ASN A 1 90 ? -9.108 16.356 5.040 1.00 87.19 90 ASN A C 1
ATOM 727 O O . ASN A 1 90 ? -8.420 15.929 5.971 1.00 87.19 90 ASN A O 1
ATOM 731 N N . GLN A 1 91 ? -9.510 15.575 4.033 1.00 88.56 91 GLN A N 1
ATOM 732 C CA . GLN A 1 91 ? -9.091 14.185 3.888 1.00 88.56 91 GLN A CA 1
ATOM 733 C C . GLN A 1 91 ? -7.562 14.064 3.906 1.00 88.56 91 GLN A C 1
ATOM 735 O O . GLN A 1 91 ? -6.854 14.772 3.192 1.00 88.56 91 GLN A O 1
ATOM 740 N N . GLN A 1 92 ? -7.055 13.113 4.686 1.00 82.94 92 GLN A N 1
ATOM 741 C CA . GLN A 1 92 ? -5.639 12.756 4.725 1.00 82.94 92 GLN A CA 1
ATOM 742 C C . GLN A 1 92 ? -5.474 11.319 4.241 1.00 82.94 92 GLN A C 1
ATOM 744 O O . GLN A 1 92 ? -6.273 10.454 4.599 1.00 82.94 92 GLN A O 1
ATOM 749 N N . LYS A 1 93 ? -4.436 11.073 3.440 1.00 82.94 93 LYS A N 1
ATOM 750 C CA . LYS A 1 93 ? -4.071 9.751 2.931 1.00 82.94 93 LYS A CA 1
ATOM 751 C C . LYS A 1 93 ? -2.632 9.454 3.331 1.00 82.94 93 LYS A C 1
ATOM 753 O O . LYS A 1 93 ? -1.744 10.253 3.053 1.00 82.94 93 LYS A O 1
ATOM 758 N N . GLU A 1 94 ? -2.423 8.304 3.947 1.00 81.50 94 GLU A N 1
ATOM 759 C CA . GLU A 1 94 ? -1.113 7.745 4.257 1.00 81.50 94 GLU A CA 1
ATOM 760 C C . GLU A 1 94 ? -1.020 6.355 3.625 1.00 81.50 94 GLU A C 1
ATOM 762 O O . GLU A 1 94 ? -2.013 5.627 3.557 1.00 81.50 94 GLU A O 1
ATOM 767 N N . ILE A 1 95 ? 0.153 6.009 3.101 1.00 77.75 95 ILE A N 1
ATOM 768 C CA . ILE A 1 95 ? 0.399 4.715 2.467 1.00 77.75 95 ILE A CA 1
ATOM 769 C C . ILE A 1 95 ? 1.585 4.077 3.176 1.00 77.75 95 ILE A C 1
ATOM 771 O O . ILE A 1 95 ? 2.661 4.668 3.243 1.00 77.75 95 ILE A O 1
ATOM 775 N N . VAL A 1 96 ? 1.382 2.868 3.688 1.00 77.81 96 VAL A N 1
ATOM 776 C CA . VAL A 1 96 ? 2.414 2.075 4.357 1.00 77.81 96 VAL A CA 1
ATOM 777 C C . VAL A 1 96 ? 2.670 0.823 3.534 1.00 77.81 96 VAL A C 1
ATOM 779 O O . VAL A 1 96 ? 1.730 0.137 3.142 1.00 77.81 96 VAL A O 1
ATOM 782 N N . THR A 1 97 ? 3.936 0.515 3.277 1.00 73.88 97 THR A N 1
ATOM 783 C CA . THR A 1 97 ? 4.346 -0.696 2.562 1.00 73.88 97 THR A CA 1
ATOM 784 C C . THR A 1 97 ? 5.038 -1.662 3.520 1.00 73.88 97 THR A C 1
ATOM 786 O O . THR A 1 97 ? 5.792 -1.257 4.407 1.00 73.88 97 THR A O 1
ATOM 789 N N . LEU A 1 98 ? 4.763 -2.951 3.362 1.00 72.88 98 LEU A N 1
ATOM 790 C CA . LEU A 1 98 ? 5.295 -4.022 4.195 1.00 72.88 98 LEU A CA 1
ATOM 791 C C . LEU A 1 98 ? 5.660 -5.199 3.303 1.00 72.88 98 LEU A C 1
ATOM 793 O O . LEU A 1 98 ? 4.801 -5.744 2.623 1.00 72.88 98 LEU A O 1
ATOM 797 N N . ARG A 1 99 ? 6.924 -5.614 3.309 1.00 70.50 99 ARG A N 1
ATOM 798 C CA . ARG A 1 99 ? 7.332 -6.875 2.689 1.00 70.50 99 ARG A CA 1
ATOM 799 C C . ARG A 1 99 ? 7.174 -7.991 3.714 1.00 70.50 99 ARG A C 1
ATOM 801 O O . ARG A 1 99 ? 7.696 -7.892 4.821 1.00 70.50 99 ARG A O 1
ATOM 808 N N . LEU A 1 100 ? 6.440 -9.031 3.349 1.00 67.25 100 LEU A N 1
ATOM 809 C CA . LEU A 1 100 ? 6.355 -10.267 4.107 1.00 67.25 100 LEU A CA 1
ATOM 810 C C . LEU A 1 100 ? 7.517 -11.169 3.692 1.00 67.25 100 LEU A C 1
ATOM 812 O O . LEU A 1 100 ? 7.552 -11.640 2.554 1.00 67.25 100 LEU A O 1
ATOM 816 N N . SER A 1 101 ? 8.453 -11.420 4.606 1.00 59.41 101 SER A N 1
ATOM 817 C CA . SER A 1 101 ? 9.466 -12.462 4.448 1.00 59.41 101 SER A CA 1
ATOM 818 C C . SER A 1 101 ? 9.144 -13.663 5.341 1.00 59.41 101 SER A C 1
ATOM 820 O O . SER A 1 101 ? 8.543 -13.540 6.408 1.00 59.41 101 SER A O 1
ATOM 822 N N . ILE A 1 102 ? 9.487 -14.862 4.863 1.00 52.16 102 ILE A N 1
ATOM 823 C CA . ILE A 1 102 ? 9.200 -16.140 5.544 1.00 52.16 102 ILE A CA 1
ATOM 824 C C . ILE A 1 102 ? 10.142 -16.340 6.754 1.00 52.16 102 ILE A C 1
ATOM 826 O O . ILE A 1 102 ? 9.886 -17.157 7.639 1.00 52.16 102 ILE A O 1
ATOM 830 N N . THR A 1 103 ? 11.225 -15.567 6.832 1.00 48.84 103 THR A N 1
ATOM 831 C CA . THR A 1 103 ? 12.247 -15.647 7.876 1.00 48.84 103 THR A CA 1
ATOM 832 C C . THR A 1 103 ? 11.850 -14.854 9.122 1.00 48.84 103 THR A C 1
ATOM 834 O O . THR A 1 103 ? 11.942 -13.634 9.167 1.00 48.84 103 THR A O 1
ATOM 837 N N . HIS A 1 104 ? 11.452 -15.572 10.175 1.00 45.00 104 HIS A N 1
ATOM 838 C CA . HIS A 1 104 ? 11.059 -15.035 11.488 1.00 45.00 104 HIS A CA 1
ATOM 839 C C . HIS A 1 104 ? 12.217 -14.495 12.356 1.00 45.00 104 HIS A C 1
ATOM 841 O O . HIS A 1 104 ? 12.064 -14.358 13.571 1.00 45.00 104 HIS A O 1
ATOM 847 N N . ASP A 1 105 ? 13.368 -14.159 11.776 1.00 45.12 105 ASP A N 1
ATOM 848 C CA . ASP A 1 105 ? 14.512 -13.701 12.560 1.00 45.12 105 ASP A CA 1
ATOM 849 C C . ASP A 1 105 ? 14.535 -12.177 12.679 1.00 45.12 105 ASP A C 1
ATOM 851 O O . ASP A 1 105 ? 14.826 -11.447 11.732 1.00 45.12 105 ASP A O 1
ATOM 855 N N . GLN A 1 106 ? 14.308 -11.694 13.903 1.00 44.94 106 GLN A N 1
ATOM 856 C CA . GLN A 1 106 ? 14.703 -10.357 14.338 1.00 44.94 106 GLN A CA 1
ATOM 857 C C . GLN A 1 106 ? 16.239 -10.246 14.339 1.00 44.94 106 GLN A C 1
ATOM 859 O O . GLN A 1 106 ? 16.876 -10.200 15.392 1.00 44.94 106 GLN A O 1
ATOM 864 N N . LYS A 1 107 ? 16.874 -10.208 13.164 1.00 47.62 107 LYS A N 1
ATOM 865 C CA . LYS A 1 107 ? 18.276 -9.795 13.077 1.00 47.62 107 LYS A CA 1
ATOM 866 C C . LYS A 1 107 ? 18.349 -8.310 13.417 1.00 47.62 107 LYS A C 1
ATOM 868 O O . LYS A 1 107 ? 17.743 -7.474 12.752 1.00 47.62 107 LYS A O 1
ATOM 873 N N . LEU A 1 108 ? 19.078 -7.987 14.487 1.00 47.28 108 LEU A N 1
ATOM 874 C CA . LEU A 1 108 ? 19.383 -6.610 14.860 1.00 47.28 108 LEU A CA 1
ATOM 875 C C . LEU A 1 108 ? 19.977 -5.860 13.657 1.00 47.28 108 LEU A C 1
ATOM 877 O O . LEU A 1 108 ? 20.998 -6.262 13.109 1.00 47.28 108 LEU A O 1
ATOM 881 N N . ASN A 1 109 ? 19.310 -4.761 13.296 1.00 52.47 109 ASN A N 1
ATOM 882 C CA . ASN A 1 109 ? 19.607 -3.808 12.226 1.00 52.47 109 ASN A CA 1
ATOM 883 C C . ASN A 1 109 ? 21.101 -3.459 12.057 1.00 52.47 109 ASN A C 1
ATOM 885 O O . ASN A 1 109 ? 21.581 -2.448 12.576 1.00 52.47 109 ASN A O 1
ATOM 889 N N . THR A 1 110 ? 21.804 -4.236 11.236 1.00 57.31 110 THR A N 1
ATOM 890 C CA . THR A 1 110 ? 23.090 -3.871 10.615 1.00 57.31 110 THR A CA 1
ATOM 891 C C . THR A 1 110 ? 23.033 -3.964 9.091 1.00 57.31 110 THR A C 1
ATOM 893 O O . THR A 1 110 ? 24.072 -4.079 8.448 1.00 57.31 110 THR A O 1
ATOM 896 N N . SER A 1 111 ? 21.834 -3.905 8.500 1.00 71.31 111 SER A N 1
ATOM 897 C CA . SER A 1 111 ? 21.685 -3.929 7.044 1.00 71.31 111 SER A CA 1
ATOM 898 C C . SER A 1 111 ? 22.401 -2.736 6.406 1.00 71.31 111 SER A C 1
ATOM 900 O O . SER A 1 111 ? 22.288 -1.595 6.874 1.00 71.31 111 SER A O 1
ATOM 902 N N . ILE A 1 112 ? 23.205 -3.021 5.384 1.00 80.25 112 ILE A N 1
ATOM 903 C CA . ILE A 1 112 ? 23.962 -2.041 4.607 1.00 80.25 112 ILE A CA 1
ATOM 904 C C . ILE A 1 112 ? 23.584 -2.260 3.148 1.00 80.25 112 ILE A C 1
ATOM 906 O O . ILE A 1 112 ? 23.869 -3.308 2.570 1.00 80.25 112 ILE A O 1
ATOM 910 N N . HIS A 1 113 ? 22.977 -1.247 2.543 1.00 80.38 113 HIS A N 1
ATOM 911 C CA . HIS A 1 113 ? 22.604 -1.257 1.137 1.00 80.38 113 HIS A CA 1
ATOM 912 C C . HIS A 1 113 ? 23.750 -0.669 0.312 1.00 80.38 113 HIS A C 1
ATOM 914 O O . HIS A 1 113 ? 23.742 0.510 -0.038 1.00 80.38 113 HIS A O 1
ATOM 920 N N . SER A 1 114 ? 24.760 -1.497 0.029 1.00 80.44 114 SER A N 1
ATOM 921 C CA . SER A 1 114 ? 25.991 -1.079 -0.664 1.00 80.44 114 SER A CA 1
ATOM 922 C C . SER A 1 114 ? 25.767 -0.486 -2.054 1.00 80.44 114 SER A C 1
ATOM 924 O O . SER A 1 114 ? 26.545 0.357 -2.483 1.00 80.44 114 SER A O 1
ATOM 926 N N . ASN A 1 115 ? 24.698 -0.906 -2.732 1.00 77.31 115 ASN A N 1
ATOM 927 C CA . ASN A 1 115 ? 24.361 -0.471 -4.088 1.00 77.31 115 ASN A CA 1
ATOM 928 C C . ASN A 1 115 ? 23.267 0.608 -4.114 1.00 77.31 115 ASN A C 1
ATOM 930 O O . ASN A 1 115 ? 22.733 0.888 -5.180 1.00 77.31 115 ASN A O 1
ATOM 934 N N . ALA A 1 116 ? 22.899 1.171 -2.959 1.00 81.25 116 ALA A N 1
ATOM 935 C CA . ALA A 1 116 ? 21.909 2.238 -2.872 1.00 81.25 116 ALA A CA 1
ATOM 936 C C . ALA A 1 116 ? 22.583 3.562 -2.499 1.00 81.25 116 ALA A C 1
ATOM 938 O O . ALA A 1 116 ? 23.459 3.618 -1.624 1.00 81.25 116 ALA A O 1
ATOM 939 N N . ILE A 1 117 ? 22.144 4.627 -3.157 1.00 87.56 117 ILE A N 1
ATOM 940 C CA . ILE A 1 117 ? 22.528 6.006 -2.875 1.00 87.56 117 ILE A CA 1
ATOM 941 C C . ILE A 1 117 ? 21.263 6.702 -2.389 1.00 87.56 117 ILE A C 1
ATOM 943 O O . ILE A 1 117 ? 20.203 6.516 -2.961 1.00 87.56 117 ILE A O 1
ATOM 947 N N . CYS A 1 118 ? 21.344 7.439 -1.287 1.00 88.25 118 CYS A N 1
ATOM 948 C CA . CYS A 1 118 ? 20.211 8.223 -0.822 1.00 88.25 118 CYS A CA 1
ATOM 949 C C . CYS A 1 118 ? 20.123 9.521 -1.628 1.00 88.25 118 CYS A C 1
ATOM 951 O O . CYS A 1 118 ? 20.918 10.422 -1.362 1.00 88.25 118 CYS A O 1
ATOM 953 N N . ASP A 1 119 ? 19.106 9.666 -2.472 1.00 87.12 119 ASP A N 1
ATOM 954 C CA . ASP A 1 119 ? 18.691 10.896 -3.161 1.00 87.12 119 ASP A CA 1
ATOM 955 C C . ASP A 1 119 ? 18.083 11.919 -2.192 1.00 87.12 119 ASP A C 1
ATOM 957 O O . ASP A 1 119 ? 17.145 12.625 -2.521 1.00 87.12 119 ASP A O 1
ATOM 961 N N . GLY A 1 120 ? 18.536 11.970 -0.943 1.00 83.06 120 GLY A N 1
ATOM 962 C CA . GLY A 1 120 ? 18.127 12.962 0.054 1.00 83.06 120 GLY A CA 1
ATOM 963 C C . GLY A 1 120 ? 19.305 13.740 0.651 1.00 83.06 120 GLY A C 1
ATOM 964 O O . GLY A 1 120 ? 19.182 14.925 0.968 1.00 83.06 120 GLY A O 1
ATOM 965 N N . TYR A 1 121 ? 20.440 13.058 0.817 1.00 82.62 121 TYR A N 1
ATOM 966 C CA . TYR A 1 121 ? 21.699 13.621 1.318 1.00 82.62 121 TYR A CA 1
ATOM 967 C C . TYR A 1 121 ? 22.918 13.149 0.503 1.00 82.62 121 TYR A C 1
ATOM 969 O O . TYR A 1 121 ? 24.043 13.281 0.977 1.00 82.62 121 TYR A O 1
ATOM 977 N N . ASP A 1 122 ? 22.699 12.526 -0.656 1.00 81.12 122 ASP A N 1
ATOM 978 C CA . ASP A 1 122 ? 23.707 11.874 -1.508 1.00 81.12 122 ASP A CA 1
ATOM 979 C C . ASP A 1 122 ? 24.632 10.934 -0.720 1.00 81.12 122 ASP A C 1
ATOM 981 O O . ASP A 1 122 ? 25.849 10.874 -0.904 1.00 81.12 122 ASP A O 1
ATOM 985 N N . THR A 1 123 ? 24.045 10.198 0.230 1.00 83.81 123 THR A N 1
ATOM 986 C CA . THR A 1 123 ? 24.796 9.303 1.121 1.00 83.81 123 THR A CA 1
ATOM 987 C C . THR A 1 123 ? 24.790 7.872 0.603 1.00 83.81 123 THR A C 1
ATOM 989 O O . THR A 1 123 ? 23.736 7.313 0.306 1.00 83.81 123 THR A O 1
ATOM 992 N N . SER A 1 124 ? 25.972 7.256 0.557 1.00 86.00 124 SER A N 1
ATOM 993 C CA . SER A 1 124 ? 26.161 5.844 0.223 1.00 86.00 124 SER A CA 1
ATOM 994 C C . SER A 1 124 ? 27.274 5.230 1.091 1.00 86.00 124 SER A C 1
ATOM 996 O O . SER A 1 124 ? 28.267 5.909 1.374 1.00 86.00 124 SER A O 1
ATOM 998 N N . PRO A 1 125 ? 27.135 3.975 1.557 1.00 87.19 125 PRO A N 1
ATOM 999 C CA . PRO A 1 125 ? 25.948 3.130 1.430 1.00 87.19 125 PRO A CA 1
ATOM 1000 C C . PRO A 1 125 ? 24.834 3.561 2.395 1.00 87.19 125 PRO A C 1
ATOM 1002 O O . PRO A 1 125 ? 25.112 4.087 3.480 1.00 87.19 125 PRO A O 1
ATOM 1005 N N . ILE A 1 126 ? 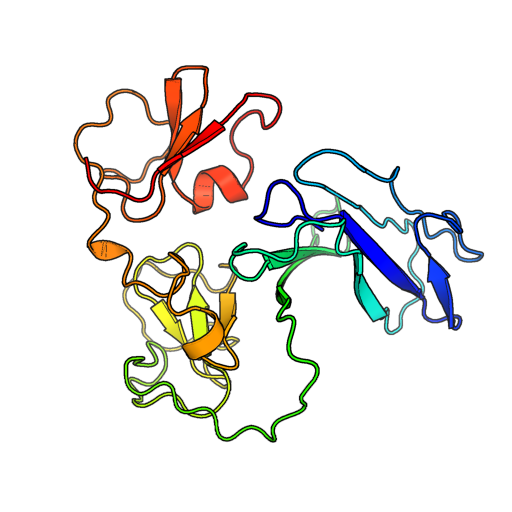23.571 3.304 2.042 1.00 86.81 126 ILE A N 1
ATOM 1006 C CA . ILE A 1 126 ? 22.461 3.520 2.982 1.00 86.81 126 ILE A CA 1
ATOM 1007 C C . ILE A 1 126 ? 22.583 2.502 4.123 1.00 86.81 126 ILE A C 1
ATOM 1009 O O . ILE A 1 126 ? 22.660 1.293 3.902 1.00 86.81 126 ILE A O 1
ATOM 1013 N N . LYS A 1 127 ? 22.628 3.005 5.361 1.00 85.69 127 LYS A N 1
ATOM 1014 C CA . LYS A 1 127 ? 22.709 2.193 6.584 1.00 85.69 127 LYS A CA 1
ATOM 1015 C C . LYS A 1 127 ? 21.315 2.009 7.179 1.00 85.69 127 LYS A C 1
ATOM 1017 O O . LYS A 1 127 ? 20.584 2.993 7.291 1.00 85.69 127 LYS A O 1
ATOM 1022 N N . ARG A 1 128 ? 21.030 0.808 7.701 1.00 83.50 128 ARG A N 1
ATOM 1023 C CA . ARG A 1 128 ? 19.702 0.374 8.181 1.00 83.50 128 ARG A CA 1
ATOM 1024 C C . ARG A 1 128 ? 18.724 0.269 7.006 1.00 83.50 128 ARG A C 1
ATOM 1026 O O . ARG A 1 128 ? 19.127 -0.178 5.945 1.00 83.50 128 ARG A O 1
ATOM 1033 N N . ASP A 1 129 ? 17.478 0.682 7.208 1.00 84.88 129 ASP A N 1
ATOM 1034 C CA . ASP A 1 129 ? 16.405 0.593 6.226 1.00 84.88 129 ASP A CA 1
ATOM 1035 C C . ASP A 1 129 ? 16.621 1.587 5.066 1.00 84.88 129 ASP A C 1
ATOM 1037 O O . ASP A 1 129 ? 16.831 2.791 5.282 1.00 84.88 129 ASP A O 1
ATOM 1041 N N . SER A 1 130 ? 16.529 1.078 3.838 1.00 86.44 130 SER A N 1
ATOM 1042 C CA . SER A 1 130 ? 16.460 1.860 2.599 1.00 86.44 130 SER A CA 1
ATOM 1043 C C . SER A 1 130 ? 15.000 2.030 2.166 1.00 86.44 130 SER A C 1
ATOM 1045 O O . SER A 1 130 ? 14.176 1.143 2.372 1.00 86.44 130 SER A O 1
ATOM 1047 N N . TYR A 1 131 ? 14.653 3.189 1.610 1.00 85.81 131 TYR A N 1
ATOM 1048 C CA . TYR A 1 131 ? 13.288 3.561 1.250 1.00 85.81 131 TYR A CA 1
ATOM 1049 C C . TYR A 1 131 ? 13.210 3.941 -0.218 1.00 85.81 131 TYR A C 1
ATOM 1051 O O . TYR A 1 131 ? 13.576 5.051 -0.583 1.00 85.81 131 TYR A O 1
ATOM 1059 N N . ARG A 1 132 ? 12.679 3.054 -1.048 1.00 85.31 132 ARG A N 1
ATOM 1060 C CA . ARG A 1 132 ? 12.598 3.281 -2.489 1.00 85.31 132 ARG A CA 1
ATOM 1061 C C . ARG A 1 132 ? 11.253 3.839 -2.909 1.00 85.31 132 ARG A C 1
ATOM 1063 O O . ARG A 1 132 ? 10.221 3.319 -2.494 1.00 85.31 132 ARG A O 1
ATOM 1070 N N . CYS A 1 133 ? 11.229 4.840 -3.778 1.00 84.69 133 CYS A N 1
ATOM 1071 C CA . CYS A 1 133 ? 9.985 5.334 -4.349 1.00 84.69 133 CYS A CA 1
ATOM 1072 C C . CYS A 1 133 ? 9.366 4.316 -5.319 1.00 84.69 133 CYS A C 1
ATOM 1074 O O . CYS A 1 133 ? 10.033 3.779 -6.206 1.00 84.69 133 CYS A O 1
ATOM 1076 N N . LEU A 1 134 ? 8.067 4.048 -5.164 1.00 81.00 134 LEU A N 1
ATOM 1077 C CA . LEU A 1 134 ? 7.337 3.153 -6.066 1.00 81.00 134 LEU A CA 1
ATOM 1078 C C . LEU A 1 134 ? 6.923 3.837 -7.376 1.00 81.00 134 LEU A C 1
ATOM 1080 O O . LEU A 1 134 ? 6.683 3.150 -8.360 1.00 81.00 134 LEU A O 1
ATOM 1084 N N . PHE A 1 135 ? 6.849 5.169 -7.421 1.00 82.12 135 PHE A N 1
ATOM 1085 C CA . PHE A 1 135 ? 6.458 5.901 -8.637 1.00 82.12 135 PHE A CA 1
ATOM 1086 C C . PHE A 1 135 ? 7.644 6.469 -9.405 1.00 82.12 135 PHE A C 1
ATOM 1088 O O . PHE A 1 135 ? 7.559 6.634 -10.619 1.00 82.12 135 PHE A O 1
ATOM 1095 N N . CYS A 1 136 ? 8.743 6.759 -8.713 1.00 82.06 136 CYS A N 1
ATOM 1096 C CA . CYS A 1 136 ? 9.962 7.244 -9.334 1.00 82.06 136 CYS A CA 1
ATOM 1097 C C . CYS A 1 136 ? 10.918 6.066 -9.584 1.00 82.06 136 CYS A C 1
ATOM 1099 O O . CYS A 1 136 ? 11.209 5.323 -8.645 1.00 82.06 136 CYS A O 1
ATOM 1101 N N . PRO A 1 137 ? 11.393 5.879 -10.828 1.00 79.75 137 PRO A N 1
ATOM 1102 C CA . PRO A 1 137 ? 12.194 4.716 -11.209 1.00 79.75 137 PRO A CA 1
ATOM 1103 C C . PRO A 1 137 ? 13.530 4.535 -10.472 1.00 79.75 137 PRO A C 1
ATOM 1105 O O . PRO A 1 137 ? 13.978 3.398 -10.332 1.00 79.75 137 PRO A O 1
ATOM 1108 N N . ASP A 1 138 ? 14.145 5.632 -10.025 1.00 83.31 138 ASP A N 1
ATOM 1109 C CA . ASP A 1 138 ? 15.501 5.662 -9.457 1.00 83.31 138 ASP A CA 1
ATOM 1110 C C . ASP A 1 138 ? 15.586 6.667 -8.306 1.00 83.31 138 ASP A C 1
ATOM 1112 O O . ASP A 1 138 ? 16.320 7.644 -8.366 1.00 83.31 138 ASP A O 1
ATOM 1116 N N . ILE A 1 139 ? 14.706 6.505 -7.313 1.00 85.31 139 ILE A N 1
ATOM 1117 C CA . ILE A 1 139 ? 14.728 7.336 -6.106 1.00 85.31 139 ILE A CA 1
ATOM 1118 C C . ILE A 1 139 ? 14.745 6.447 -4.874 1.00 85.31 139 ILE A C 1
ATOM 1120 O O . ILE A 1 139 ? 13.793 5.704 -4.616 1.00 85.31 139 ILE A O 1
ATOM 1124 N N . ASP A 1 140 ? 15.803 6.593 -4.093 1.00 86.62 140 ASP A N 1
ATOM 1125 C CA . ASP A 1 140 ? 16.078 5.909 -2.845 1.00 86.62 140 ASP A CA 1
ATOM 1126 C C . ASP A 1 140 ? 16.338 6.924 -1.724 1.00 86.62 140 ASP A C 1
ATOM 1128 O O . ASP A 1 140 ? 17.076 7.892 -1.854 1.00 86.62 140 ASP A O 1
ATOM 1132 N N . PHE A 1 141 ? 15.770 6.681 -0.550 1.00 87.88 141 PHE A N 1
ATOM 1133 C CA . PHE A 1 141 ? 15.953 7.509 0.634 1.00 87.88 141 PHE A CA 1
ATOM 1134 C C . PHE A 1 141 ? 16.471 6.677 1.801 1.00 87.88 141 PHE A C 1
ATOM 1136 O O . PHE A 1 141 ? 16.124 5.513 1.988 1.00 87.88 141 PHE A O 1
ATOM 1143 N N . CYS A 1 142 ? 17.274 7.294 2.660 1.00 87.88 142 CYS A N 1
ATOM 1144 C CA . CYS A 1 142 ? 17.553 6.745 3.979 1.00 87.88 142 CYS A CA 1
ATOM 1145 C C . CYS A 1 142 ? 16.425 7.096 4.965 1.00 87.88 142 CYS A C 1
ATOM 1147 O O . CYS A 1 142 ? 15.575 7.955 4.707 1.00 87.88 142 CYS A O 1
ATOM 1149 N N . GLN A 1 143 ? 16.452 6.475 6.147 1.00 85.19 143 GLN A N 1
ATOM 1150 C CA . GLN A 1 143 ? 15.482 6.708 7.225 1.00 85.19 143 GLN A CA 1
ATOM 1151 C C . GLN A 1 143 ? 15.207 8.190 7.533 1.00 85.19 143 GLN A C 1
ATOM 1153 O O . GLN A 1 143 ? 14.068 8.536 7.838 1.00 85.19 143 GLN A O 1
ATOM 1158 N N . SER A 1 144 ? 16.226 9.055 7.504 1.00 85.69 144 SER A N 1
ATOM 1159 C CA . SER A 1 144 ? 16.065 10.486 7.798 1.00 85.69 144 SER A CA 1
ATOM 1160 C C . SER A 1 144 ? 15.471 11.281 6.636 1.00 85.69 144 SER A C 1
ATOM 1162 O O . SER A 1 144 ? 14.869 12.323 6.874 1.00 85.69 144 SER A O 1
ATOM 1164 N N . CYS A 1 145 ? 15.606 10.794 5.401 1.00 84.12 145 CYS A N 1
ATOM 1165 C CA . CYS A 1 145 ? 15.124 11.484 4.203 1.00 84.12 145 CYS A CA 1
ATOM 1166 C C . CYS A 1 145 ? 13.699 11.084 3.815 1.00 84.12 145 CYS A C 1
ATOM 1168 O O . CYS A 1 145 ? 12.999 11.887 3.213 1.00 84.12 145 CYS A O 1
ATOM 1170 N N . LYS A 1 146 ? 13.221 9.900 4.227 1.00 80.00 146 LYS A N 1
ATOM 1171 C CA . LYS A 1 146 ? 11.906 9.363 3.823 1.00 80.00 146 LYS A CA 1
ATOM 1172 C C . LYS A 1 146 ? 10.707 10.287 4.094 1.00 80.00 146 LYS A C 1
ATOM 1174 O O . LYS A 1 146 ? 9.676 10.171 3.446 1.00 80.00 146 LYS A O 1
ATOM 1179 N N . SER A 1 147 ? 10.809 11.141 5.113 1.00 67.31 147 SER A N 1
ATOM 1180 C CA . SER A 1 147 ? 9.752 12.072 5.538 1.00 67.31 147 SER A CA 1
ATOM 1181 C C . SER A 1 147 ? 10.120 13.530 5.271 1.00 67.31 147 SER A C 1
ATOM 1183 O O . SER A 1 147 ? 9.315 14.422 5.532 1.00 67.31 147 SER A O 1
ATOM 1185 N N . ALA A 1 148 ? 11.338 13.787 4.790 1.00 59.69 148 ALA A N 1
ATOM 1186 C CA . ALA A 1 148 ? 11.804 15.128 4.507 1.00 59.69 148 ALA A CA 1
ATOM 1187 C C . ALA A 1 148 ? 11.214 15.573 3.165 1.00 59.69 148 ALA A C 1
ATOM 1189 O O . ALA A 1 148 ? 11.767 15.315 2.104 1.00 59.69 148 ALA A O 1
ATOM 1190 N N . SER A 1 149 ? 10.095 16.294 3.212 1.00 49.72 149 SER A N 1
ATOM 1191 C CA . SER A 1 149 ? 9.522 17.023 2.071 1.00 49.72 149 SER A CA 1
ATOM 1192 C C . SER A 1 149 ? 10.401 18.200 1.599 1.00 49.72 149 SER A C 1
ATOM 1194 O O . SER A 1 149 ? 9.880 19.193 1.102 1.00 49.72 149 SER A O 1
ATOM 1196 N N . GLY A 1 150 ? 11.719 18.155 1.808 1.00 46.88 150 GLY A N 1
ATOM 1197 C CA . GLY A 1 150 ? 12.570 19.333 1.697 1.00 46.88 150 GLY A CA 1
ATOM 1198 C C . GLY A 1 150 ? 14.057 19.037 1.806 1.00 46.88 150 GLY A C 1
ATOM 1199 O O . GLY A 1 150 ? 14.693 19.429 2.778 1.00 46.88 150 GLY A O 1
ATOM 1200 N N . THR A 1 151 ? 14.618 18.416 0.779 1.00 39.31 151 THR A N 1
ATOM 1201 C CA . THR A 1 151 ? 15.977 18.714 0.317 1.00 39.31 151 THR A CA 1
ATOM 1202 C C . THR A 1 151 ? 15.923 18.812 -1.210 1.00 39.31 151 THR A C 1
ATOM 1204 O O . THR A 1 151 ? 15.003 18.289 -1.833 1.00 39.31 151 THR A O 1
ATOM 1207 N N . ASN A 1 152 ? 16.801 19.621 -1.797 1.00 47.69 152 ASN A N 1
ATOM 1208 C CA . ASN A 1 152 ? 16.744 20.095 -3.183 1.00 47.69 152 ASN A CA 1
ATOM 1209 C C . ASN A 1 152 ? 16.953 18.970 -4.214 1.00 47.69 152 ASN A C 1
ATOM 1211 O O . ASN A 1 152 ? 18.029 18.876 -4.793 1.00 47.69 152 ASN A O 1
ATOM 1215 N N . TYR A 1 153 ? 15.938 18.143 -4.450 1.00 52.34 153 TYR A N 1
ATOM 1216 C CA . TYR A 1 153 ? 15.982 17.096 -5.469 1.00 52.34 153 TYR A CA 1
ATOM 1217 C C . TYR A 1 153 ? 15.221 17.532 -6.713 1.00 52.34 153 TYR A C 1
ATOM 1219 O O . TYR A 1 153 ? 14.134 18.108 -6.629 1.00 52.34 153 TYR A O 1
ATOM 1227 N N . GLU A 1 154 ? 15.863 17.330 -7.862 1.00 49.34 154 GLU A N 1
ATOM 1228 C CA . GLU A 1 154 ? 15.420 17.741 -9.190 1.00 49.34 154 GLU A CA 1
ATOM 1229 C C . GLU A 1 154 ? 13.931 17.434 -9.406 1.00 49.34 154 GLU A C 1
ATOM 1231 O O . GLU A 1 154 ? 13.538 16.275 -9.373 1.00 49.34 154 GLU A O 1
ATOM 1236 N N . SER A 1 155 ? 13.133 18.499 -9.563 1.00 53.56 155 SER A N 1
ATOM 1237 C CA . SER A 1 155 ? 11.769 18.700 -10.112 1.00 53.56 155 SER A CA 1
ATOM 1238 C C . SER A 1 155 ? 10.701 17.583 -10.222 1.00 53.56 155 SER A C 1
ATOM 1240 O O . SER A 1 155 ? 9.551 17.926 -10.490 1.00 53.56 155 SER A O 1
ATOM 1242 N N . ASN A 1 156 ? 10.982 16.297 -10.017 1.00 62.19 156 ASN A N 1
ATOM 1243 C CA . ASN A 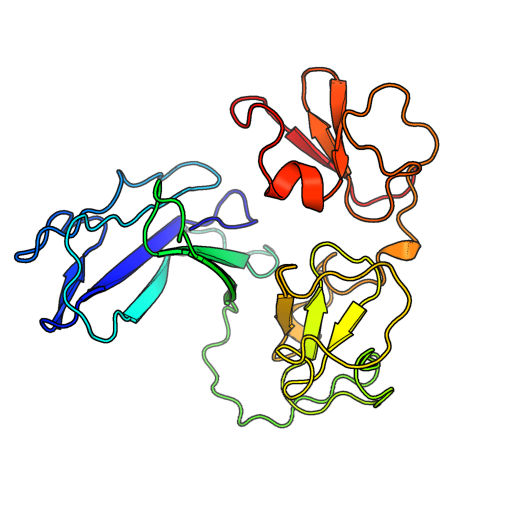1 156 ? 10.156 15.179 -10.485 1.00 62.19 156 ASN A CA 1
ATOM 1244 C C . ASN A 1 156 ? 9.658 14.231 -9.375 1.00 62.19 156 ASN A C 1
ATOM 1246 O O . ASN A 1 156 ? 8.824 13.371 -9.658 1.00 62.19 156 ASN A O 1
ATOM 1250 N N . HIS A 1 157 ? 10.099 14.384 -8.120 1.00 75.81 157 HIS A N 1
ATOM 1251 C CA . HIS A 1 157 ? 9.600 13.593 -6.985 1.00 75.81 157 HIS A CA 1
ATOM 1252 C C . HIS A 1 157 ? 8.577 14.367 -6.149 1.00 75.81 157 HIS A C 1
ATOM 1254 O O . HIS A 1 157 ? 8.814 15.514 -5.770 1.00 75.81 157 HIS A O 1
ATOM 1260 N N . GLN A 1 158 ? 7.454 13.732 -5.799 1.00 76.00 158 GLN A N 1
ATOM 1261 C CA . GLN A 1 158 ? 6.478 14.315 -4.874 1.00 76.00 158 GLN A CA 1
ATOM 1262 C C . GLN A 1 158 ? 6.556 13.608 -3.519 1.00 76.00 158 GLN A C 1
ATOM 1264 O O . GLN A 1 158 ? 6.572 12.386 -3.438 1.00 76.00 158 GLN A O 1
ATOM 1269 N N . TYR A 1 159 ? 6.531 14.376 -2.428 1.00 73.88 159 TYR A N 1
ATOM 1270 C CA . TYR A 1 159 ? 6.666 13.853 -1.059 1.00 73.88 159 TYR A CA 1
ATOM 1271 C C . TYR A 1 159 ? 5.566 12.859 -0.636 1.00 73.88 159 TYR A C 1
ATOM 1273 O O . TYR A 1 159 ? 5.690 12.202 0.393 1.00 73.88 159 TYR A O 1
ATOM 1281 N N . ASN A 1 160 ? 4.460 12.801 -1.379 1.00 72.62 160 ASN A N 1
ATOM 1282 C CA . ASN A 1 160 ? 3.329 11.912 -1.127 1.00 72.62 160 ASN A CA 1
ATOM 1283 C C . ASN A 1 160 ? 3.429 10.585 -1.897 1.00 72.62 160 ASN A C 1
ATOM 1285 O O . ASN A 1 160 ? 2.504 9.771 -1.817 1.00 72.62 160 ASN A O 1
ATOM 1289 N N . HIS A 1 161 ? 4.502 10.376 -2.666 1.00 79.94 161 HIS A N 1
ATOM 1290 C CA . HIS A 1 161 ? 4.738 9.113 -3.346 1.00 79.94 161 HIS A CA 1
ATOM 1291 C C . HIS A 1 161 ? 4.954 7.994 -2.317 1.00 79.94 161 HIS A C 1
ATOM 1293 O O . HIS A 1 161 ? 5.642 8.195 -1.313 1.00 79.94 161 HIS A O 1
ATOM 1299 N N . PRO A 1 162 ? 4.359 6.808 -2.528 1.00 78.81 162 PRO A N 1
ATOM 1300 C CA . PRO A 1 162 ? 4.538 5.690 -1.624 1.00 78.81 162 PRO A CA 1
ATOM 1301 C C . PRO A 1 162 ? 5.965 5.152 -1.716 1.00 78.81 162 PRO A C 1
ATOM 1303 O O . PRO A 1 162 ? 6.493 4.916 -2.805 1.00 78.81 162 PRO A O 1
ATOM 1306 N N . LEU A 1 163 ? 6.566 4.935 -0.548 1.00 82.81 163 LEU A N 1
ATOM 1307 C CA . LEU A 1 163 ? 7.912 4.391 -0.416 1.00 82.81 163 LEU A CA 1
ATOM 1308 C C . LEU A 1 163 ? 7.842 2.923 0.009 1.00 82.81 163 LEU A C 1
ATOM 1310 O O . LEU A 1 163 ? 7.118 2.582 0.946 1.00 82.81 163 LEU A O 1
ATOM 1314 N N . LEU A 1 164 ? 8.621 2.070 -0.647 1.00 81.00 164 LEU A N 1
ATOM 1315 C CA . LEU A 1 164 ? 8.918 0.703 -0.243 1.00 81.00 164 LEU A CA 1
ATOM 1316 C C . LEU A 1 164 ? 10.037 0.711 0.798 1.00 81.00 164 LEU A C 1
ATOM 1318 O O . LEU A 1 164 ? 11.163 1.087 0.484 1.00 81.00 164 LEU A O 1
ATOM 1322 N N . CYS A 1 165 ? 9.740 0.284 2.025 1.00 81.50 165 CYS A N 1
ATOM 1323 C CA . CYS A 1 165 ? 10.779 0.045 3.026 1.00 81.50 165 CYS A CA 1
ATOM 1324 C C . CYS A 1 165 ? 11.482 -1.284 2.730 1.00 81.50 165 CYS A C 1
ATOM 1326 O O . CYS A 1 165 ? 10.823 -2.318 2.609 1.00 81.50 165 CYS A O 1
ATOM 1328 N N . ILE A 1 166 ? 12.806 -1.246 2.623 1.00 79.31 166 ILE A N 1
ATOM 1329 C CA . ILE A 1 166 ? 13.687 -2.373 2.339 1.00 79.31 166 ILE A CA 1
ATOM 1330 C C . ILE A 1 166 ? 14.597 -2.528 3.554 1.00 79.31 166 ILE A C 1
ATOM 1332 O O . ILE A 1 166 ? 15.491 -1.715 3.785 1.00 79.31 166 ILE A O 1
ATOM 1336 N N . LYS A 1 167 ? 14.340 -3.564 4.354 1.00 77.62 167 LYS A N 1
ATOM 1337 C CA . LYS A 1 167 ? 15.132 -3.850 5.559 1.00 77.62 167 LYS A CA 1
ATOM 1338 C C . LYS A 1 167 ? 16.379 -4.667 5.252 1.00 77.62 167 LYS A C 1
ATOM 1340 O O . LYS A 1 167 ? 17.426 -4.423 5.836 1.00 77.62 167 LYS A O 1
ATOM 1345 N N . ASP A 1 168 ? 16.274 -5.610 4.324 1.00 75.88 168 ASP A N 1
ATOM 1346 C CA . ASP A 1 168 ? 17.369 -6.460 3.860 1.00 75.88 168 ASP A CA 1
ATOM 1347 C C . ASP A 1 168 ? 17.278 -6.561 2.337 1.00 75.88 168 ASP A C 1
ATOM 1349 O O . ASP A 1 168 ? 16.299 -7.081 1.811 1.00 75.88 168 ASP A O 1
ATOM 1353 N N . SER A 1 169 ? 18.269 -6.041 1.608 1.00 70.38 169 SER A N 1
ATOM 1354 C CA . SER A 1 169 ? 18.265 -6.074 0.139 1.00 70.38 169 SER A CA 1
ATOM 1355 C C . SER A 1 169 ? 18.307 -7.492 -0.433 1.00 70.38 169 SER A C 1
ATOM 1357 O O . SER A 1 169 ? 17.857 -7.698 -1.560 1.00 70.38 169 SER A O 1
ATOM 1359 N N . SER A 1 170 ? 18.806 -8.476 0.322 1.00 71.19 170 SER A N 1
ATOM 1360 C CA . SER A 1 170 ? 18.869 -9.866 -0.135 1.00 71.19 170 SER A CA 1
ATOM 1361 C C . SER A 1 170 ? 17.479 -10.494 -0.300 1.00 71.19 170 SER A C 1
ATOM 1363 O O . SER A 1 170 ? 17.278 -11.275 -1.233 1.00 71.19 170 SER A O 1
ATOM 1365 N N . GLU A 1 171 ? 16.489 -10.067 0.499 1.00 63.34 171 GLU A N 1
ATOM 1366 C CA . GLU A 1 171 ? 15.084 -10.514 0.413 1.00 63.34 171 GLU A CA 1
ATOM 1367 C C . GLU A 1 171 ? 14.368 -10.057 -0.871 1.00 63.34 171 GLU A C 1
ATOM 1369 O O . GLU A 1 171 ? 13.249 -10.480 -1.176 1.00 63.34 171 GLU A O 1
ATOM 1374 N N . TYR A 1 172 ? 15.002 -9.173 -1.632 1.00 62.12 172 TYR A N 1
ATOM 1375 C CA . TYR A 1 172 ? 14.423 -8.540 -2.807 1.00 62.12 172 TYR A CA 1
ATOM 1376 C C . TYR A 1 172 ? 15.320 -8.699 -4.041 1.00 62.12 172 TYR A C 1
ATOM 1378 O O . TYR A 1 172 ? 15.106 -8.017 -5.041 1.00 62.12 172 TYR A O 1
ATOM 1386 N N . SER A 1 173 ? 16.307 -9.593 -3.985 1.00 61.66 173 SER A N 1
ATOM 1387 C CA . SER A 1 173 ? 17.227 -9.886 -5.092 1.00 61.66 173 SER A CA 1
ATOM 1388 C C . SER A 1 173 ? 16.513 -10.225 -6.410 1.00 61.66 173 SER A C 1
ATOM 1390 O O . SER A 1 173 ? 17.029 -9.895 -7.473 1.00 61.66 173 SER A O 1
ATOM 1392 N N . GLU A 1 174 ? 15.305 -10.793 -6.346 1.00 61.56 174 GLU A N 1
ATOM 1393 C CA . GLU A 1 174 ? 14.458 -11.088 -7.515 1.00 61.56 174 GLU A CA 1
ATOM 1394 C C . GLU A 1 174 ? 13.255 -10.137 -7.680 1.00 61.56 174 GLU A C 1
ATOM 1396 O O . GLU A 1 174 ? 12.383 -10.355 -8.516 1.00 61.56 174 GLU A O 1
ATOM 1401 N N . SER A 1 175 ? 13.162 -9.072 -6.876 1.00 67.44 175 SER A N 1
ATOM 1402 C CA . SER A 1 175 ? 12.063 -8.109 -6.966 1.00 67.44 175 SER A CA 1
ATOM 1403 C C . SER A 1 175 ? 12.374 -7.010 -7.979 1.00 67.44 175 SER A C 1
ATOM 1405 O O . SER A 1 175 ? 13.337 -6.263 -7.820 1.00 67.44 175 SER A O 1
ATOM 1407 N N . PHE A 1 176 ? 11.482 -6.812 -8.953 1.00 64.19 176 PHE A N 1
ATOM 1408 C CA . PHE A 1 176 ? 11.529 -5.681 -9.895 1.00 64.19 176 PHE A CA 1
ATOM 1409 C C . PHE A 1 176 ? 11.454 -4.310 -9.210 1.00 64.19 176 PHE A C 1
ATOM 1411 O O . PHE A 1 176 ? 11.753 -3.287 -9.815 1.00 64.19 176 PHE A O 1
ATOM 1418 N N . TYR A 1 177 ? 11.052 -4.258 -7.939 1.00 62.88 177 TYR A N 1
ATOM 1419 C CA . TYR A 1 177 ? 11.089 -3.012 -7.185 1.00 62.88 177 TYR A CA 1
ATOM 1420 C C . TYR A 1 177 ? 12.512 -2.634 -6.756 1.00 62.88 177 TYR A C 1
ATOM 1422 O O . TYR A 1 177 ? 12.731 -1.468 -6.457 1.00 62.88 177 TYR A O 1
ATOM 1430 N N . LEU A 1 178 ? 13.484 -3.558 -6.773 1.00 63.16 178 LEU A N 1
ATOM 1431 C CA . LEU A 1 178 ? 14.886 -3.290 -6.431 1.00 63.16 178 LEU A CA 1
ATOM 1432 C C . LEU A 1 178 ? 15.835 -3.058 -7.611 1.00 63.16 178 LEU A C 1
ATOM 1434 O O . LEU A 1 178 ? 16.968 -2.618 -7.386 1.00 63.16 178 LEU A O 1
ATOM 1438 N N . CYS A 1 179 ? 15.408 -3.259 -8.853 1.00 67.94 179 CYS A N 1
ATOM 1439 C CA . CYS A 1 179 ? 16.200 -2.786 -9.985 1.00 67.94 179 CYS A CA 1
ATOM 1440 C C . CYS A 1 179 ? 16.053 -1.268 -10.154 1.00 67.94 179 CYS A C 1
ATOM 1442 O O . CYS A 1 179 ? 15.045 -0.679 -9.749 1.00 67.94 179 CYS A O 1
ATOM 1444 N N . ASN A 1 180 ? 17.076 -0.635 -10.734 1.00 73.19 180 ASN A N 1
ATOM 1445 C CA . ASN A 1 180 ? 16.905 0.695 -11.300 1.00 73.19 180 ASN A CA 1
ATOM 1446 C C . ASN A 1 180 ? 15.900 0.556 -12.450 1.00 73.19 180 ASN A C 1
ATOM 1448 O O . ASN A 1 180 ? 16.159 -0.148 -13.426 1.00 73.19 180 ASN A O 1
ATOM 1452 N N . ARG A 1 181 ? 14.718 1.161 -12.304 1.00 83.00 181 ARG A N 1
ATOM 1453 C CA . ARG A 1 181 ? 13.628 0.977 -13.271 1.00 83.00 181 ARG A CA 1
ATOM 1454 C C . ARG A 1 181 ? 13.757 1.906 -14.482 1.00 83.00 181 ARG A C 1
ATOM 1456 O O . ARG A 1 181 ? 12.922 1.830 -15.379 1.00 83.00 181 ARG A O 1
ATOM 1463 N N . THR A 1 182 ? 14.778 2.769 -14.530 1.00 82.38 182 THR A N 1
ATOM 1464 C CA . THR A 1 182 ? 15.018 3.669 -15.674 1.00 82.38 182 THR A CA 1
ATOM 1465 C C . THR A 1 182 ? 15.352 2.914 -16.958 1.00 82.38 182 THR A C 1
ATOM 1467 O O . THR A 1 182 ? 14.986 3.374 -18.039 1.00 82.38 182 THR A O 1
ATOM 1470 N N . ASP A 1 183 ? 15.941 1.722 -16.841 1.00 81.88 183 ASP A N 1
ATOM 1471 C CA . ASP A 1 183 ? 16.253 0.846 -17.975 1.00 81.88 183 ASP A CA 1
ATOM 1472 C C . ASP A 1 183 ? 15.001 0.194 -18.594 1.00 81.88 183 ASP A C 1
ATOM 1474 O O . ASP A 1 183 ? 15.027 -0.278 -19.734 1.00 81.88 183 ASP A O 1
ATOM 1478 N N . ILE A 1 184 ? 13.875 0.188 -17.872 1.00 85.19 184 ILE A N 1
ATOM 1479 C CA . ILE A 1 184 ? 12.596 -0.341 -18.354 1.00 85.19 184 ILE A CA 1
ATOM 1480 C C . ILE A 1 184 ? 11.879 0.776 -19.110 1.00 85.19 184 ILE A C 1
ATOM 1482 O O . ILE A 1 184 ? 11.059 1.508 -18.559 1.00 85.19 184 ILE A O 1
ATOM 1486 N N . ASN A 1 185 ? 12.227 0.942 -20.381 1.00 87.25 185 ASN A N 1
ATOM 1487 C CA . ASN A 1 185 ? 11.669 1.983 -21.234 1.00 87.25 185 ASN A CA 1
ATOM 1488 C C . ASN A 1 185 ? 10.668 1.396 -22.239 1.00 87.25 185 ASN A C 1
ATOM 1490 O O . ASN A 1 185 ? 11.006 0.488 -23.001 1.00 87.25 185 ASN A O 1
ATOM 1494 N N . HIS A 1 186 ? 9.448 1.935 -22.257 1.00 86.62 186 HIS A N 1
ATOM 1495 C CA . HIS A 1 186 ? 8.399 1.549 -23.194 1.00 86.62 186 HIS A CA 1
ATOM 1496 C C . HIS A 1 186 ? 8.061 2.692 -24.156 1.00 86.62 186 HIS A C 1
ATOM 1498 O O . HIS A 1 186 ? 7.256 3.579 -23.850 1.00 86.62 186 HIS A O 1
ATOM 1504 N N . THR A 1 187 ? 8.673 2.664 -25.339 1.00 81.62 187 THR A N 1
ATOM 1505 C CA . THR A 1 187 ? 8.646 3.791 -26.294 1.00 81.62 187 THR A CA 1
ATOM 1506 C C . THR A 1 187 ? 7.548 3.686 -27.349 1.00 81.62 187 THR A C 1
ATOM 1508 O O . THR A 1 187 ? 7.069 4.705 -27.845 1.00 81.62 187 THR A O 1
ATOM 1511 N N . ASN A 1 188 ? 7.092 2.471 -27.656 1.00 75.62 188 ASN A N 1
ATOM 1512 C CA . ASN A 1 188 ? 6.181 2.192 -28.770 1.00 75.62 188 ASN A CA 1
ATOM 1513 C C . ASN A 1 188 ? 4.712 2.028 -28.337 1.00 75.62 188 ASN A C 1
ATOM 1515 O O . ASN A 1 188 ? 3.995 1.157 -28.832 1.00 75.62 188 ASN A O 1
ATOM 1519 N N . ILE A 1 189 ? 4.245 2.850 -27.393 1.00 73.62 189 ILE A N 1
ATOM 1520 C CA . ILE A 1 189 ? 2.875 2.761 -26.870 1.00 73.62 189 ILE A CA 1
ATOM 1521 C C . ILE A 1 189 ? 1.952 3.696 -27.653 1.00 73.62 189 ILE A C 1
ATOM 1523 O O . ILE A 1 189 ? 2.088 4.915 -27.614 1.00 73.62 189 ILE A O 1
ATOM 1527 N N . GLN A 1 190 ? 0.989 3.113 -28.368 1.00 64.00 190 GLN A N 1
ATOM 1528 C CA . GLN A 1 190 ? 0.025 3.868 -29.178 1.00 64.00 190 GLN A CA 1
ATOM 1529 C C . GLN A 1 190 ? -1.196 4.351 -28.379 1.00 64.00 190 GLN A C 1
ATOM 1531 O O . GLN A 1 190 ? -1.753 5.400 -28.692 1.00 64.00 190 GLN A O 1
ATOM 1536 N N . TYR A 1 191 ? -1.602 3.594 -27.353 1.00 64.62 191 TYR A N 1
ATOM 1537 C CA . TYR A 1 191 ? -2.788 3.860 -26.536 1.00 64.62 191 TYR A CA 1
ATOM 1538 C C . TYR A 1 191 ? -2.413 3.887 -25.054 1.00 64.62 191 TYR A C 1
ATOM 1540 O O . TYR A 1 191 ? -2.366 2.854 -24.380 1.00 64.62 191 TYR A O 1
ATOM 1548 N N . ASP A 1 192 ? -2.147 5.084 -24.548 1.00 67.00 192 ASP A N 1
ATOM 1549 C CA . ASP A 1 192 ? -1.948 5.355 -23.131 1.00 67.00 192 ASP A CA 1
ATOM 1550 C C . ASP A 1 192 ? -2.950 6.399 -22.643 1.00 67.00 192 ASP A C 1
ATOM 1552 O O . ASP A 1 192 ? -3.343 7.321 -23.354 1.00 67.00 192 ASP A O 1
ATOM 1556 N N . SER A 1 193 ? -3.389 6.236 -21.399 1.00 65.75 193 SER A N 1
ATOM 1557 C CA . SER A 1 193 ? -4.085 7.301 -20.671 1.00 65.75 193 SER A CA 1
ATOM 1558 C C . SER A 1 193 ? -3.148 8.013 -19.692 1.00 65.75 193 SER A C 1
ATOM 1560 O O . SER A 1 193 ? -3.589 8.825 -18.881 1.00 65.75 193 SER A O 1
ATOM 1562 N N . CYS A 1 194 ? -1.852 7.696 -19.747 1.00 69.19 194 CYS A N 1
ATOM 1563 C CA . CYS A 1 194 ? -0.812 8.348 -18.974 1.00 69.19 194 CYS A CA 1
ATOM 1564 C C . CYS A 1 194 ? -0.199 9.495 -19.787 1.00 69.19 194 CYS A C 1
ATOM 1566 O O . CYS A 1 194 ? 0.139 9.325 -20.955 1.00 69.19 194 CYS A O 1
ATOM 1568 N N . PHE A 1 195 ? -0.004 10.656 -19.160 1.00 68.19 195 PHE A N 1
ATOM 1569 C CA . PHE A 1 195 ? 0.709 11.778 -19.783 1.00 68.19 195 PHE A CA 1
ATOM 1570 C C . PHE A 1 195 ? 2.238 11.585 -19.808 1.00 68.19 195 PHE A C 1
ATOM 1572 O O . PHE A 1 195 ? 2.939 12.382 -20.428 1.00 68.19 195 PHE A O 1
ATOM 1579 N N . MET A 1 196 ? 2.759 10.539 -19.154 1.00 68.00 196 MET A N 1
ATOM 1580 C CA . MET A 1 196 ? 4.183 10.194 -19.161 1.00 68.00 196 MET A CA 1
ATOM 1581 C C . MET A 1 196 ? 4.514 9.379 -20.412 1.00 68.00 196 MET A C 1
ATOM 1583 O O . MET A 1 196 ? 4.099 8.225 -20.531 1.00 68.00 196 MET A O 1
ATOM 1587 N N . LYS A 1 197 ? 5.261 9.989 -21.336 1.00 72.94 197 LYS A N 1
ATOM 1588 C CA . LYS A 1 197 ? 5.741 9.366 -22.575 1.00 72.94 197 LYS A CA 1
ATOM 1589 C C . LYS A 1 197 ? 7.255 9.543 -22.698 1.00 72.94 197 LYS A C 1
ATOM 1591 O O . LYS A 1 197 ? 7.704 10.690 -22.687 1.00 72.94 197 LYS A O 1
ATOM 1596 N N . PRO A 1 198 ? 8.031 8.465 -22.886 1.00 81.69 198 PRO A N 1
ATOM 1597 C CA . PRO A 1 198 ? 7.625 7.055 -22.798 1.00 81.69 198 PRO A CA 1
ATOM 1598 C C . PRO A 1 198 ? 7.233 6.642 -21.367 1.00 81.69 198 PRO A C 1
ATOM 1600 O O . PRO A 1 198 ? 7.528 7.360 -20.410 1.00 81.69 198 PRO A O 1
ATOM 1603 N N . ILE A 1 199 ? 6.576 5.485 -21.207 1.00 85.88 199 ILE A N 1
ATOM 1604 C CA . ILE A 1 199 ? 6.388 4.908 -19.866 1.00 85.88 199 ILE A CA 1
ATOM 1605 C C . ILE A 1 199 ? 7.736 4.332 -19.430 1.00 85.88 199 ILE A C 1
ATOM 1607 O O . ILE A 1 199 ? 8.235 3.396 -20.052 1.00 85.88 199 ILE A O 1
ATOM 1611 N N . ILE A 1 200 ? 8.312 4.910 -18.377 1.00 86.50 200 ILE A N 1
ATOM 1612 C CA . ILE A 1 200 ? 9.545 4.441 -17.740 1.00 86.50 200 ILE A CA 1
ATOM 1613 C C . ILE A 1 200 ? 9.167 3.695 -16.459 1.00 86.50 200 ILE A C 1
ATOM 1615 O O . ILE A 1 200 ? 8.376 4.199 -15.658 1.00 86.50 200 ILE A O 1
ATOM 1619 N N . GLY A 1 201 ? 9.737 2.511 -16.265 1.00 84.25 201 GLY A N 1
ATOM 1620 C CA . GLY A 1 201 ? 9.404 1.598 -15.180 1.00 84.25 201 GLY A CA 1
ATOM 1621 C C . GLY A 1 201 ? 8.288 0.625 -15.544 1.00 84.25 201 GLY A C 1
ATOM 1622 O O . GLY A 1 201 ? 8.078 0.306 -16.711 1.00 84.25 201 GLY A O 1
ATOM 1623 N N . ILE A 1 202 ? 7.582 0.105 -14.539 1.00 84.19 202 ILE A N 1
ATOM 1624 C CA . ILE A 1 202 ? 6.616 -0.977 -14.766 1.00 84.19 202 ILE A CA 1
ATOM 1625 C C . ILE A 1 202 ? 5.399 -0.454 -15.542 1.00 84.19 202 ILE A C 1
ATOM 1627 O O . ILE A 1 202 ? 4.768 0.541 -15.168 1.00 84.19 202 ILE A O 1
ATOM 1631 N N . ARG A 1 203 ? 5.019 -1.186 -16.591 1.00 87.88 203 ARG A N 1
ATOM 1632 C CA . ARG A 1 203 ? 3.817 -0.930 -17.387 1.00 87.88 203 ARG A CA 1
ATOM 1633 C C . ARG A 1 203 ? 2.710 -1.921 -17.053 1.00 87.88 203 ARG A C 1
ATOM 1635 O O . ARG A 1 203 ? 2.939 -3.122 -16.951 1.00 87.88 203 ARG A O 1
ATOM 1642 N N . TYR A 1 204 ? 1.483 -1.421 -16.975 1.00 86.50 204 TYR A N 1
ATOM 1643 C CA . TYR A 1 204 ? 0.277 -2.237 -16.877 1.00 86.50 204 TYR A CA 1
ATOM 1644 C C . TYR A 1 204 ? -0.528 -2.116 -18.163 1.00 86.50 204 TYR A C 1
ATOM 1646 O O . TYR A 1 204 ? -0.980 -1.024 -18.512 1.00 86.50 204 TYR A O 1
ATOM 1654 N N . GLN A 1 205 ? -0.714 -3.235 -18.860 1.00 87.94 205 GLN A N 1
ATOM 1655 C CA . GLN A 1 205 ? -1.554 -3.311 -20.050 1.00 87.94 205 GLN A CA 1
ATOM 1656 C C . GLN A 1 205 ? -2.890 -3.957 -19.698 1.00 87.94 205 GLN A C 1
ATOM 1658 O O . GLN A 1 205 ? -2.949 -5.115 -19.284 1.00 87.94 205 GLN A O 1
ATOM 1663 N N . TYR A 1 206 ? -3.972 -3.216 -19.890 1.00 86.19 206 TYR A N 1
ATOM 1664 C CA . TYR A 1 206 ? -5.325 -3.711 -19.688 1.00 86.19 206 TYR A CA 1
ATOM 1665 C C . TYR A 1 206 ? -5.824 -4.453 -20.926 1.00 86.19 206 TYR A C 1
ATOM 1667 O O . TYR A 1 206 ? -5.478 -4.123 -22.060 1.00 86.19 206 TYR A O 1
ATOM 1675 N N . SER A 1 207 ? -6.708 -5.424 -20.707 1.00 84.62 207 SER A N 1
ATOM 1676 C CA . SER A 1 207 ? -7.391 -6.191 -21.761 1.00 84.62 207 SER A CA 1
ATOM 1677 C C . SER A 1 207 ? -8.151 -5.320 -22.773 1.00 84.62 207 SER A C 1
ATOM 1679 O O . SER A 1 207 ? -8.301 -5.711 -23.926 1.00 84.62 207 SER A O 1
ATOM 1681 N N . CYS A 1 208 ? -8.564 -4.110 -22.384 1.00 85.06 208 CYS A N 1
ATOM 1682 C CA . CYS A 1 208 ? -9.171 -3.115 -23.274 1.00 85.06 208 CYS A CA 1
ATOM 1683 C C . CYS A 1 208 ? -8.155 -2.312 -24.115 1.00 85.06 208 CYS A C 1
ATOM 1685 O O . CYS A 1 208 ? -8.543 -1.370 -24.800 1.00 85.06 208 CYS A O 1
ATOM 1687 N N . GLY A 1 209 ? -6.861 -2.637 -24.040 1.00 85.69 209 GLY A N 1
ATOM 1688 C CA . GLY A 1 209 ? -5.782 -2.006 -24.807 1.00 85.69 209 GLY A CA 1
ATOM 1689 C C . GLY A 1 209 ? -5.140 -0.775 -24.157 1.00 85.69 209 GLY A C 1
ATOM 1690 O O . GLY A 1 209 ? -4.138 -0.286 -24.674 1.00 85.69 209 GLY A O 1
ATOM 1691 N N . ILE A 1 210 ? -5.668 -0.292 -23.026 1.00 88.06 210 ILE A N 1
ATOM 1692 C CA . ILE A 1 210 ? -5.122 0.863 -22.293 1.00 88.06 210 ILE A CA 1
ATOM 1693 C C . ILE A 1 210 ? -3.829 0.478 -21.575 1.00 88.06 210 ILE A C 1
ATOM 1695 O O . ILE A 1 210 ? -3.744 -0.583 -20.954 1.00 88.06 210 ILE A O 1
ATOM 1699 N N . ASN A 1 211 ? -2.840 1.371 -21.623 1.00 88.62 211 ASN A N 1
ATOM 1700 C CA . ASN A 1 211 ? -1.576 1.233 -20.909 1.00 88.62 211 ASN A CA 1
ATOM 1701 C C . ASN A 1 211 ? -1.437 2.307 -19.831 1.00 88.62 211 ASN A C 1
ATOM 1703 O O . ASN A 1 211 ? -1.640 3.493 -20.104 1.00 88.62 211 ASN A O 1
ATOM 1707 N N . LEU A 1 212 ? -1.048 1.883 -18.630 1.00 87.31 212 LEU A N 1
ATOM 1708 C CA . LEU A 1 212 ? -0.781 2.748 -17.484 1.00 87.31 212 LEU A CA 1
ATOM 1709 C C . LEU A 1 212 ? 0.647 2.547 -16.975 1.00 87.31 212 LEU A C 1
ATOM 1711 O O . LEU A 1 212 ? 1.160 1.427 -16.983 1.00 87.31 212 LEU A O 1
ATOM 1715 N N . CYS A 1 213 ? 1.263 3.623 -16.483 1.00 86.38 213 CYS A N 1
ATOM 1716 C CA . CYS A 1 213 ? 2.444 3.529 -15.625 1.00 86.38 213 CYS A CA 1
ATOM 1717 C C . CYS A 1 213 ? 2.044 3.117 -14.195 1.00 86.38 213 CYS A C 1
ATOM 1719 O O . CYS A 1 213 ? 0.857 3.131 -13.852 1.00 86.38 213 CYS A O 1
ATOM 1721 N N . GLU A 1 214 ? 3.031 2.829 -13.342 1.00 80.06 214 GLU A N 1
ATOM 1722 C CA . GLU A 1 214 ? 2.826 2.491 -11.922 1.00 80.06 214 GLU A CA 1
ATOM 1723 C C . GLU A 1 214 ? 1.949 3.504 -11.184 1.00 80.06 214 GLU A C 1
ATOM 1725 O O . GLU A 1 214 ? 0.993 3.124 -10.516 1.00 80.06 214 GLU A O 1
ATOM 1730 N N . GLN A 1 215 ? 2.223 4.801 -11.342 1.00 82.69 215 GLN A N 1
ATOM 1731 C CA . GLN A 1 215 ? 1.464 5.846 -10.656 1.00 82.69 215 GLN A CA 1
ATOM 1732 C C . GLN A 1 215 ? -0.002 5.889 -11.106 1.00 82.69 215 GLN A C 1
ATOM 1734 O O . GLN A 1 215 ? -0.903 6.037 -10.279 1.00 82.69 215 GLN A O 1
ATOM 1739 N N . CYS A 1 216 ? -0.263 5.778 -12.408 1.00 83.69 216 CYS A N 1
ATOM 1740 C CA . CYS A 1 216 ? -1.620 5.793 -12.949 1.00 83.69 216 CYS A CA 1
ATOM 1741 C C . CYS A 1 216 ? -2.408 4.542 -12.546 1.00 83.69 216 CYS A C 1
ATOM 1743 O O . CYS A 1 216 ? -3.577 4.650 -12.179 1.00 83.69 216 CYS A O 1
ATOM 1745 N N . GLU A 1 217 ? -1.777 3.367 -12.574 1.00 82.62 217 GLU A N 1
ATOM 1746 C CA . GLU A 1 217 ? -2.418 2.136 -12.107 1.00 82.62 217 GLU A CA 1
ATOM 1747 C C . GLU A 1 217 ? -2.749 2.228 -10.615 1.00 82.62 217 GLU A C 1
ATOM 1749 O O . GLU A 1 217 ? -3.903 2.041 -10.229 1.00 82.62 217 GLU A O 1
ATOM 1754 N N . PHE A 1 218 ? -1.787 2.677 -9.809 1.00 76.00 218 PHE A N 1
ATOM 1755 C CA . PHE A 1 218 ? -1.946 2.822 -8.368 1.00 76.00 218 PHE A CA 1
ATOM 1756 C C . PHE A 1 218 ? -3.025 3.841 -7.983 1.00 76.00 218 PHE A C 1
ATOM 1758 O O . PHE A 1 218 ? -3.743 3.681 -6.996 1.00 76.00 218 PHE A O 1
ATOM 1765 N N . THR A 1 219 ? -3.131 4.938 -8.734 1.00 74.94 219 THR A N 1
ATOM 1766 C CA . THR A 1 219 ? -4.144 5.974 -8.478 1.00 74.94 219 THR A CA 1
ATOM 1767 C C . THR A 1 219 ? -5.544 5.565 -8.930 1.00 74.94 219 THR A C 1
ATOM 1769 O O . THR A 1 219 ? -6.498 6.256 -8.578 1.00 74.94 219 THR A O 1
ATOM 1772 N N . GLY A 1 220 ? -5.685 4.442 -9.644 1.00 75.00 220 GLY A N 1
ATOM 1773 C CA . GLY A 1 220 ? -6.980 3.911 -10.063 1.00 75.00 220 GLY A CA 1
ATOM 1774 C C . GLY A 1 220 ? -7.686 4.804 -11.079 1.00 75.00 220 GLY A C 1
ATOM 1775 O O . GLY A 1 220 ? -8.907 4.915 -11.053 1.00 75.00 220 GLY A O 1
ATOM 1776 N N . ILE A 1 221 ? -6.935 5.463 -11.970 1.00 79.31 221 ILE A N 1
ATOM 1777 C CA . ILE A 1 221 ? -7.524 6.348 -12.995 1.00 79.31 221 ILE A CA 1
ATOM 1778 C C . ILE A 1 221 ? -8.281 5.589 -14.097 1.00 79.31 221 ILE A C 1
ATOM 1780 O O . ILE A 1 221 ? -8.866 6.213 -14.980 1.00 79.31 221 ILE A O 1
ATOM 1784 N N . HIS A 1 222 ? -8.239 4.257 -14.068 1.00 80.06 222 HIS A N 1
ATOM 1785 C CA . HIS A 1 222 ? -8.919 3.362 -14.995 1.00 80.06 222 HIS A CA 1
ATOM 1786 C C . HIS A 1 222 ? -9.681 2.288 -14.218 1.00 80.06 222 HIS A C 1
ATOM 1788 O O . HIS A 1 222 ? -9.332 1.973 -13.080 1.00 80.06 222 HIS A O 1
ATOM 1794 N N . ASP A 1 223 ? -10.708 1.720 -14.846 1.00 74.62 223 ASP A N 1
ATOM 1795 C CA . ASP A 1 223 ? -11.529 0.669 -14.252 1.00 74.62 223 ASP A CA 1
ATOM 1796 C C . ASP A 1 223 ? -10.691 -0.572 -13.896 1.00 74.62 223 ASP A C 1
ATOM 1798 O O . ASP A 1 223 ? -10.131 -1.252 -14.762 1.00 74.62 223 ASP A O 1
ATOM 1802 N N . GLN A 1 224 ? -10.632 -0.866 -12.598 1.00 71.25 224 GLN A N 1
ATOM 1803 C CA . GLN A 1 224 ? -9.880 -1.984 -12.033 1.00 71.25 224 GLN A CA 1
ATOM 1804 C C . GLN A 1 224 ? -10.578 -3.340 -12.228 1.00 71.25 224 GLN A C 1
ATOM 1806 O O . GLN A 1 224 ? -9.965 -4.373 -11.966 1.00 71.25 224 GLN A O 1
ATOM 1811 N N . SER A 1 225 ? -11.829 -3.366 -12.708 1.00 70.12 225 SER A N 1
ATOM 1812 C CA . SER A 1 225 ? -12.546 -4.609 -13.032 1.00 70.12 225 SER A CA 1
ATOM 1813 C C . SER A 1 225 ? -11.969 -5.327 -14.258 1.00 70.12 225 SER A C 1
ATOM 1815 O O . SER A 1 225 ? -12.144 -6.535 -14.430 1.00 70.12 225 SER A O 1
ATOM 1817 N N . HIS A 1 226 ? -11.257 -4.595 -15.117 1.00 75.06 226 HIS A N 1
ATOM 1818 C CA . HIS A 1 226 ? -10.617 -5.151 -16.298 1.00 75.06 226 HIS A CA 1
ATOM 1819 C C . HIS A 1 226 ? -9.385 -5.981 -15.920 1.00 75.06 226 HIS A C 1
ATOM 1821 O O . HIS A 1 226 ? -8.524 -5.544 -15.154 1.00 75.06 226 HIS A O 1
ATOM 1827 N N . HIS A 1 227 ? -9.234 -7.147 -16.557 1.00 77.12 227 HIS A N 1
ATOM 1828 C CA . HIS A 1 227 ? -7.998 -7.921 -16.453 1.00 77.12 227 HIS A CA 1
ATOM 1829 C C . HIS A 1 227 ? -6.811 -7.096 -16.971 1.00 77.12 227 HIS A C 1
ATOM 1831 O O . HIS A 1 227 ? -6.910 -6.471 -18.037 1.00 77.12 227 HIS A O 1
ATOM 1837 N N . ARG A 1 228 ? -5.692 -7.135 -16.240 1.00 81.31 228 ARG A N 1
ATOM 1838 C CA . ARG A 1 228 ? -4.461 -6.398 -16.543 1.00 81.31 228 ARG A CA 1
ATOM 1839 C C . ARG A 1 228 ? -3.239 -7.302 -16.461 1.00 81.31 228 ARG A C 1
ATOM 1841 O O . ARG A 1 228 ? -3.166 -8.173 -15.601 1.00 81.31 228 ARG A O 1
ATOM 1848 N N . THR A 1 229 ? -2.269 -7.039 -17.324 1.00 82.62 229 THR A N 1
ATOM 1849 C CA . THR A 1 229 ? -0.971 -7.713 -17.350 1.00 82.62 229 THR A CA 1
ATOM 1850 C C . THR A 1 229 ? 0.110 -6.732 -16.918 1.00 82.62 229 THR A C 1
ATOM 1852 O O . THR A 1 229 ? 0.177 -5.614 -17.433 1.00 82.62 229 THR A O 1
ATOM 1855 N N . LYS A 1 230 ? 0.961 -7.155 -15.981 1.00 82.88 230 LYS A N 1
ATOM 1856 C CA . LYS A 1 230 ? 2.150 -6.414 -15.548 1.00 82.88 230 LYS A CA 1
ATOM 1857 C C . LYS A 1 230 ? 3.313 -6.732 -16.488 1.00 82.88 230 LYS A C 1
ATOM 1859 O O . LYS A 1 230 ? 3.577 -7.900 -16.752 1.00 82.88 230 LYS A O 1
ATOM 1864 N N . ILE A 1 231 ? 3.981 -5.703 -16.997 1.00 84.12 231 ILE A N 1
ATOM 1865 C CA . ILE A 1 231 ? 5.060 -5.804 -17.982 1.00 84.12 231 ILE A CA 1
ATOM 1866 C C . ILE A 1 231 ? 6.277 -5.069 -17.424 1.00 84.12 231 ILE A C 1
ATOM 1868 O O . ILE A 1 231 ? 6.195 -3.890 -17.082 1.00 84.12 231 ILE A O 1
ATOM 1872 N N . THR A 1 232 ? 7.387 -5.791 -17.305 1.00 82.56 232 THR A N 1
ATOM 1873 C CA . THR A 1 232 ? 8.639 -5.327 -16.682 1.00 82.56 232 THR A CA 1
ATOM 1874 C C . THR A 1 232 ? 9.833 -5.367 -17.631 1.00 82.56 232 TH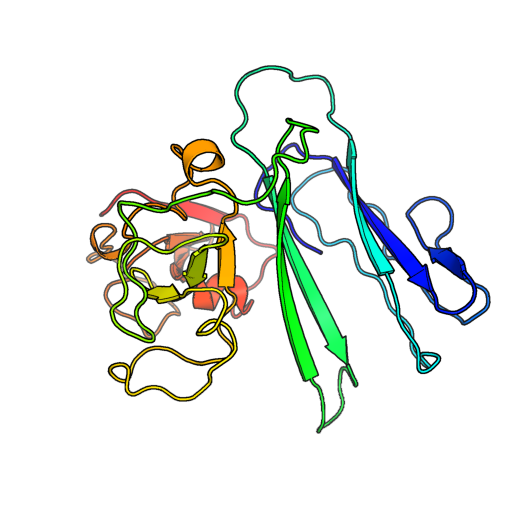R A C 1
ATOM 1876 O O . THR A 1 232 ? 10.898 -4.879 -17.273 1.00 82.56 232 THR A O 1
ATOM 1879 N N . ASP A 1 233 ? 9.661 -5.926 -18.829 1.00 84.12 233 ASP A N 1
ATOM 1880 C CA . ASP A 1 233 ? 10.688 -5.952 -19.869 1.00 84.12 233 ASP A CA 1
ATOM 1881 C C . ASP A 1 233 ? 10.510 -4.761 -20.823 1.00 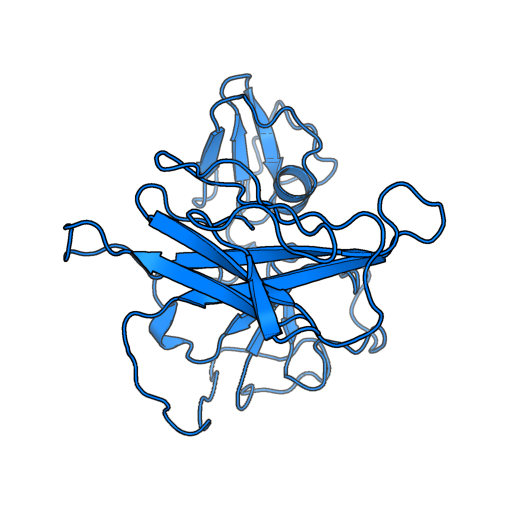84.12 233 ASP A C 1
ATOM 1883 O O . ASP A 1 233 ? 9.375 -4.489 -21.228 1.00 84.12 233 ASP A O 1
ATOM 1887 N N . PRO A 1 234 ? 11.584 -4.053 -21.211 1.00 82.19 234 PRO A N 1
ATOM 1888 C CA . PRO A 1 234 ? 11.508 -2.911 -22.127 1.00 82.19 234 PRO A CA 1
ATOM 1889 C C . PRO A 1 234 ? 10.978 -3.311 -23.518 1.00 82.19 234 PRO A C 1
ATOM 1891 O O . PRO A 1 234 ? 11.253 -4.415 -23.993 1.00 82.19 234 PRO A O 1
ATOM 1894 N N . VAL A 1 235 ? 10.217 -2.414 -24.176 1.00 75.38 235 VAL A N 1
ATOM 1895 C CA . VAL A 1 235 ? 9.581 -2.637 -25.505 1.00 75.38 235 VAL A CA 1
ATOM 1896 C C . VAL A 1 235 ? 9.512 -1.361 -26.356 1.00 75.38 235 VAL A C 1
ATOM 1898 O O . VAL A 1 235 ? 9.161 -0.287 -25.814 1.00 75.38 235 VAL A O 1
#

Radius of gyration: 18.94 Å; chains: 1; bounding box: 45×45×52 Å

pLDDT: mean 75.92, std 14.27, range [37.75, 96.0]

Foldseek 3Di:
DWKDDFQKQKKKWKQAPVRDIDTQVRAADPQGKGWDHRDNGGIDDIDIDHPDHDPDDMDIDIDIDDPDDPDDDQWMKDKDWDWDPPPDPPIDIDIDIDTDDPDPDPDPFQAWQQPAAALQPRDPGAGFKKKAFQQQLRHIHHPVRLQPQDDDHPDDDGSRGHIHIDGHVVSCPVPLSPDSQQQQWEQPQPAEPDPDHTQTGKWKAFPVGYIDHRVCVVVCVDDPVTDIDIDRHHD

InterPro domains:
  IPR000433 Zinc finger, ZZ-type [PF00569] (112-149)
  IPR000433 Zinc finger, ZZ-type [PS50135] (113-171)
  IPR000433 Zinc finger, ZZ-type [SM00291] (112-157)
  IPR000433 Zinc finger, ZZ-type [SM00291] (185-229)
  IPR019220 Domain of unknown function DUF2135 [PF09906] (57-100)
  IPR043145 Zinc finger, ZZ-type superfamily [G3DSA:3.30.60.90] (107-166)

Secondary structure (DSSP, 8-state):
-EES-TT-EEEEEEE-TTS-EEBTTB-B-TT-EEEPPP--SSS----EEESS--SS--EEEEEEE--S--S----EEEEEEEEESTTSTT-EEEEEEEEE-S------S--EETT--BTTTTBSSEES-EEEESSSTT-EEETTTTT-S-S---S---TTS-EEEES-GGGGTT-TTSS-GGG-EE---SSBS-S-SSEES-EEEETTS-EEEHHHHHHT-S-TTS-EEEE-S--

Sequence (235 aa):
MVWDTNDSDVDLHVIEPTGEECYYSHKNTAIGGMISRDFTSGYGPEEYLIRKSVKDTYTVRAKYFANHQQSLTSATTIMVYIYKYYGQTNQQKEIVTLRLSITHDQKLNTSIHSNAICDGYDTSPIKRDSYRCLFCPDIDFCQSCKSASGTNYESNHQYNHPLLCIKDSSEYSESFYLCNRTDINHTNIQYDSCFMKPIIGIRYQYSCGINLCEQCEFTGIHDQSHHRTKITDPV